Protein AF-A0A183B1B7-F1 (afdb_monomer)

Nearest PDB structures (foldseek):
  8fm9-assembly1_A  TM=6.726E-01  e=4.687E+00  Flock House virus
  2m7o-assembly1_A  TM=4.756E-01  e=2.036E+00  Streptococcus pneumoniae TIGR4
  5muk-assembly1_A  TM=7.016E-01  e=5.604E+00  Bacteroides thetaiotaomicron VPI-5482
  7pkn-assembly1_O  TM=2.900E-01  e=4.975E+00  Homo sapiens

Sequence (186 aa):
MVGLESGFLANSPSVWPAIEAAVDVANWKNWETLHIKLLNKLKYRARPERWEPVLGRFLFNHAADIDGLSEAAECLVSGICAKSSTNTSSTTPVHINRPYSPVYYGLGAEVRTRLLLALLESQFDRNQGFKEKVNLRSAMDLRFRPLGYDVWGRIYWLLKDSEINLLLYREDSGKQTFQVGFFWIL

pLDDT: mean 73.56, std 21.18, range [30.75, 96.81]

Radius of gyration: 21.98 Å; Cα contacts (8 Å, |Δi|>4): 172; chains: 1; bounding box: 52×69×55 Å

Mean predicted aligned error: 14.22 Å

Organism: NCBI:txid27848

Secondary structure (DSSP, 8-state):
-------SSTT-TTTHHHHHHHHHHHHHHHHHHHHHHHHHHTT----TTS-HHHHHHHHHHHSTTSTTHHHHHHHHHHT--------------------S-TTGGGS-HHHHHHHHHHHHHHHHHH-HHHHHHHHTS-HHHHSPPPSEE-TT--EEEEEE-TT--EEEEEEETTEEEEEEEEE---

Structure (mmCIF, N/CA/C/O backbone):
data_AF-A0A183B1B7-F1
#
_entry.id   AF-A0A183B1B7-F1
#
loop_
_atom_site.group_PDB
_atom_site.id
_atom_site.type_symbol
_atom_site.label_atom_id
_atom_site.label_alt_id
_atom_site.label_comp_id
_atom_site.label_asym_id
_atom_site.label_entity_id
_atom_site.label_seq_id
_atom_site.pdbx_PDB_ins_code
_atom_site.Cartn_x
_atom_site.Cartn_y
_atom_site.Cartn_z
_atom_site.occupancy
_atom_site.B_iso_or_equiv
_atom_site.auth_seq_id
_atom_site.auth_comp_id
_atom_site.auth_asym_id
_atom_site.auth_atom_id
_atom_site.pdbx_PDB_model_num
ATOM 1 N N . MET A 1 1 ? -14.008 54.704 -9.142 1.00 33.31 1 MET A N 1
ATOM 2 C CA . MET A 1 1 ? -12.849 54.521 -10.048 1.00 33.31 1 MET A CA 1
ATOM 3 C C . MET A 1 1 ? -11.900 53.564 -9.346 1.00 33.31 1 MET A C 1
ATOM 5 O O . MET A 1 1 ? -11.301 53.977 -8.370 1.00 33.31 1 MET A O 1
ATOM 9 N N . VAL A 1 2 ? -12.045 52.242 -9.509 1.00 36.31 2 VAL A N 1
ATOM 10 C CA . VAL A 1 2 ? -11.496 51.393 -10.603 1.00 36.31 2 VAL A CA 1
ATOM 11 C C . VAL A 1 2 ? -9.984 51.640 -10.767 1.00 36.31 2 VAL A C 1
ATOM 13 O O . VAL A 1 2 ? -9.615 52.773 -11.033 1.00 36.31 2 VAL A O 1
ATOM 16 N N . GLY A 1 3 ? -9.072 50.679 -10.620 1.00 30.75 3 GLY A N 1
ATOM 17 C CA . GLY A 1 3 ? -9.219 49.244 -10.400 1.00 30.75 3 GLY A CA 1
ATOM 18 C C . GLY A 1 3 ? -7.899 48.602 -9.949 1.00 30.75 3 GLY A C 1
ATOM 19 O O . GLY A 1 3 ? -6.821 49.153 -10.151 1.00 30.75 3 GLY A O 1
ATOM 20 N N . LEU A 1 4 ? -8.013 47.439 -9.310 1.00 32.59 4 LEU A N 1
ATOM 21 C CA . LEU A 1 4 ? -6.910 46.509 -9.087 1.00 32.59 4 LEU A CA 1
ATOM 22 C C . LEU A 1 4 ? -6.959 45.489 -10.224 1.00 32.59 4 LEU A C 1
ATOM 24 O O . LEU A 1 4 ? -7.799 44.589 -10.224 1.00 32.59 4 LEU A O 1
ATOM 28 N N . GLU A 1 5 ? -6.083 45.662 -11.209 1.00 38.56 5 GLU A N 1
ATOM 29 C CA . GLU A 1 5 ? -5.833 44.664 -12.244 1.00 38.56 5 GLU A CA 1
ATOM 30 C C . GLU A 1 5 ? -5.257 43.402 -11.595 1.00 38.56 5 GLU A C 1
ATOM 32 O O . GLU A 1 5 ? -4.076 43.307 -11.271 1.00 38.56 5 GLU A O 1
ATOM 37 N N . SER A 1 6 ? -6.124 42.423 -11.367 1.00 41.59 6 SER A N 1
ATOM 38 C CA . SER A 1 6 ? -5.752 41.067 -10.973 1.00 41.59 6 SER A CA 1
ATOM 39 C C . SER A 1 6 ? -6.503 40.101 -11.877 1.00 41.59 6 SER A C 1
ATOM 41 O O . SER A 1 6 ? -7.498 39.490 -11.508 1.00 41.59 6 SER A O 1
ATOM 43 N N . GLY A 1 7 ? -6.045 40.016 -13.122 1.00 47.41 7 GLY A N 1
ATOM 44 C CA . GLY A 1 7 ? -6.593 39.070 -14.080 1.00 47.41 7 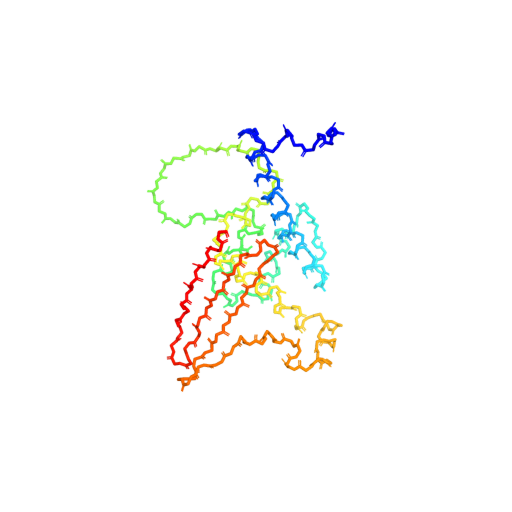GLY A CA 1
ATOM 45 C C . GLY A 1 7 ? -6.037 39.283 -15.471 1.00 47.41 7 GLY A C 1
ATOM 46 O O . GLY A 1 7 ? -6.658 39.984 -16.253 1.00 47.41 7 GLY A O 1
ATOM 47 N N . PHE A 1 8 ? -4.893 38.670 -15.796 1.00 37.78 8 PHE A N 1
ATOM 48 C CA . PHE A 1 8 ? -4.542 38.476 -17.210 1.00 37.78 8 PHE A CA 1
ATOM 49 C C . PHE A 1 8 ? -3.570 37.328 -17.539 1.00 37.78 8 PHE A C 1
ATOM 51 O O . PHE A 1 8 ? -3.051 37.286 -18.647 1.00 37.78 8 PHE A O 1
ATOM 58 N N . LEU A 1 9 ? -3.318 36.358 -16.648 1.00 42.28 9 LEU A N 1
ATOM 59 C CA . LEU A 1 9 ? -2.447 35.213 -16.997 1.00 42.28 9 LEU A CA 1
ATOM 60 C C . LEU A 1 9 ? -3.134 33.837 -16.982 1.00 42.28 9 LEU A C 1
ATOM 62 O O . LEU A 1 9 ? -2.521 32.859 -17.392 1.00 42.28 9 LEU A O 1
ATOM 66 N N . ALA A 1 10 ? -4.411 33.746 -16.596 1.00 44.19 10 ALA A N 1
ATOM 67 C CA . ALA A 1 10 ? -5.125 32.464 -16.519 1.00 44.19 10 ALA A CA 1
ATOM 68 C C . ALA A 1 10 ? -5.727 31.973 -17.855 1.00 44.19 10 ALA A C 1
ATOM 70 O O . ALA A 1 10 ? -6.151 30.828 -17.932 1.00 44.19 10 ALA A O 1
ATOM 71 N N . ASN A 1 11 ? -5.744 32.797 -18.913 1.00 42.34 11 ASN A N 1
ATOM 72 C CA . ASN A 1 11 ? -6.458 32.490 -20.166 1.00 42.34 11 ASN A CA 1
ATOM 73 C C . ASN A 1 11 ? -5.549 32.179 -21.369 1.00 42.34 11 ASN A C 1
ATOM 75 O O . ASN A 1 11 ? -6.014 32.211 -22.507 1.00 42.34 11 ASN A O 1
ATOM 79 N N . SER A 1 12 ? -4.260 31.887 -21.162 1.00 41.94 12 SER A N 1
ATOM 80 C CA . SER A 1 12 ? -3.396 31.447 -22.266 1.00 41.94 12 SER A CA 1
ATOM 81 C C . SER A 1 12 ? -3.476 29.920 -22.434 1.00 41.94 12 SER A C 1
ATOM 83 O O . SER A 1 12 ? -3.092 29.204 -21.504 1.00 41.94 12 SER A O 1
ATOM 85 N N . PRO A 1 13 ? -3.884 29.387 -23.607 1.00 50.53 13 PRO A N 1
ATOM 86 C CA . PRO A 1 13 ? -3.964 27.941 -23.871 1.00 50.53 13 PRO A CA 1
ATOM 87 C C . PRO A 1 13 ? -2.633 27.189 -23.701 1.00 50.53 13 PRO A C 1
ATOM 89 O O . PRO A 1 13 ? -2.617 25.968 -23.609 1.00 50.53 13 PRO A O 1
ATOM 92 N N . SER A 1 14 ? -1.508 27.910 -23.655 1.00 54.16 14 SER A N 1
ATOM 93 C CA . SER A 1 14 ? -0.166 27.367 -23.412 1.00 54.16 14 SER A CA 1
ATOM 94 C C . SER A 1 14 ? 0.170 27.145 -21.933 1.00 54.16 14 SER A C 1
ATOM 96 O O . SER A 1 14 ? 1.123 26.431 -21.632 1.00 54.16 14 SER A O 1
ATOM 98 N N . VAL A 1 15 ? -0.584 27.750 -21.010 1.00 48.75 15 VAL A N 1
ATOM 99 C CA . VAL A 1 15 ? -0.325 27.673 -19.562 1.00 48.75 15 VAL A CA 1
ATOM 100 C C . VAL A 1 15 ? -1.009 26.451 -18.952 1.00 48.75 15 VAL A C 1
ATOM 102 O O . VAL A 1 15 ? -0.442 25.823 -18.063 1.00 48.75 15 VAL A O 1
ATOM 105 N N . TRP A 1 16 ? -2.178 26.060 -19.468 1.00 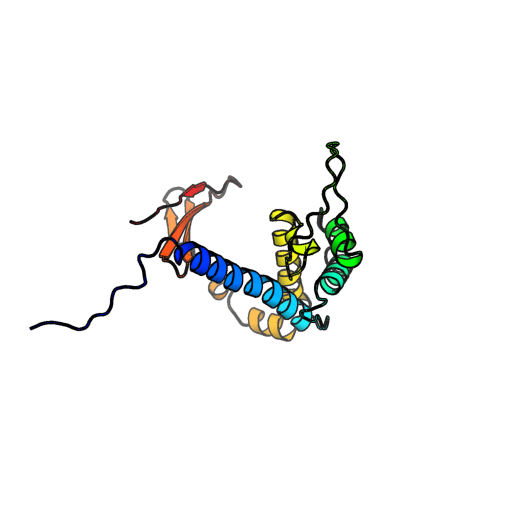47.66 16 TRP A N 1
ATOM 106 C CA . TRP A 1 16 ? -2.934 24.910 -18.961 1.00 47.66 16 TRP A CA 1
ATOM 107 C C . TRP A 1 16 ? -2.158 23.586 -19.033 1.00 47.66 16 TRP A C 1
ATOM 109 O O . TRP A 1 16 ? -2.035 22.942 -17.996 1.00 47.66 16 TRP A O 1
ATOM 119 N N . PRO A 1 17 ? -1.502 23.229 -20.158 1.00 59.56 17 PRO A N 1
ATOM 120 C CA . PRO A 1 17 ? -0.674 22.023 -20.222 1.00 59.56 17 PRO A CA 1
ATOM 121 C C . PRO A 1 17 ? 0.525 22.062 -19.266 1.00 59.56 17 PRO A C 1
ATOM 123 O O . PRO A 1 17 ? 0.967 21.026 -18.785 1.00 59.56 17 PRO A O 1
ATOM 126 N N . ALA A 1 18 ? 1.066 23.251 -18.977 1.00 47.94 18 ALA A N 1
ATOM 127 C CA . ALA A 1 18 ? 2.178 23.418 -18.043 1.00 47.94 18 ALA A CA 1
ATOM 128 C C . ALA A 1 18 ? 1.727 23.308 -16.578 1.00 47.94 18 ALA A C 1
ATOM 130 O O . ALA A 1 18 ? 2.459 22.753 -15.762 1.00 47.94 18 ALA A O 1
ATOM 131 N N . ILE A 1 19 ? 0.528 23.800 -16.249 1.00 51.00 19 ILE A N 1
ATOM 132 C CA . ILE A 1 19 ? -0.099 23.621 -14.934 1.00 51.00 19 ILE A CA 1
ATOM 133 C C . ILE A 1 19 ? -0.490 22.158 -14.738 1.00 51.00 19 ILE A C 1
ATOM 135 O O . ILE A 1 19 ? -0.157 21.592 -13.706 1.00 51.00 19 ILE A O 1
ATOM 139 N N . GLU A 1 20 ? -1.117 21.525 -15.726 1.00 50.38 20 GLU A N 1
ATOM 140 C CA . GLU A 1 20 ? -1.497 20.109 -15.690 1.00 50.38 20 GLU A CA 1
ATOM 141 C C . GLU A 1 20 ? -0.254 19.216 -15.560 1.00 50.38 20 GLU A C 1
ATOM 143 O O . GLU A 1 20 ? -0.181 18.388 -14.657 1.00 50.38 20 GLU A O 1
ATOM 148 N N . ALA A 1 21 ? 0.807 19.497 -16.326 1.00 46.78 21 ALA A N 1
ATOM 149 C CA . ALA A 1 21 ? 2.101 18.840 -16.157 1.00 46.78 21 ALA A CA 1
ATOM 150 C C . ALA A 1 21 ? 2.738 19.120 -14.784 1.00 46.78 21 ALA A C 1
ATOM 152 O O . ALA A 1 21 ? 3.378 18.236 -14.222 1.00 46.78 21 ALA A O 1
ATOM 153 N N . ALA A 1 22 ? 2.592 20.321 -14.218 1.00 43.06 22 ALA A N 1
ATOM 154 C CA . ALA A 1 22 ? 3.115 20.647 -12.890 1.00 43.06 22 ALA A CA 1
ATOM 155 C C . ALA A 1 22 ? 2.325 19.963 -11.762 1.00 43.06 22 ALA A C 1
ATOM 157 O O . ALA A 1 22 ? 2.931 19.532 -10.780 1.00 43.06 22 ALA A O 1
ATOM 158 N N . VAL A 1 23 ? 1.006 19.828 -11.911 1.00 51.03 23 VAL A N 1
ATOM 159 C CA . VAL A 1 23 ? 0.115 19.091 -11.005 1.00 51.03 23 VAL A CA 1
ATOM 160 C C . VAL A 1 23 ? 0.420 17.601 -11.079 1.00 51.03 23 VAL A C 1
ATOM 162 O O . VAL A 1 23 ? 0.662 16.990 -10.039 1.00 51.03 23 VAL A O 1
ATOM 165 N N . ASP A 1 24 ? 0.548 17.039 -12.282 1.00 50.53 24 ASP A N 1
ATOM 166 C CA . ASP A 1 24 ? 1.022 15.670 -12.487 1.00 50.53 24 ASP A CA 1
ATOM 167 C C . ASP A 1 24 ? 2.401 15.474 -11.850 1.00 50.53 24 ASP A C 1
ATOM 169 O O . ASP A 1 24 ? 2.624 14.486 -11.144 1.00 50.53 24 ASP A O 1
ATOM 173 N N . VAL A 1 25 ? 3.308 16.449 -12.012 1.00 45.44 25 VAL A N 1
ATOM 174 C CA . VAL A 1 25 ? 4.652 16.435 -11.418 1.00 45.44 25 VAL A CA 1
ATOM 175 C C . VAL A 1 25 ? 4.660 16.496 -9.900 1.00 45.44 25 VAL A C 1
ATOM 177 O O . VAL A 1 25 ? 5.461 15.809 -9.257 1.00 45.44 25 VAL A O 1
ATOM 180 N N . ALA A 1 26 ? 3.762 17.274 -9.313 1.00 49.41 26 ALA A N 1
ATOM 181 C CA . ALA A 1 26 ? 3.572 17.315 -7.874 1.00 49.41 26 ALA A CA 1
ATOM 182 C C . ALA A 1 26 ? 2.975 15.996 -7.355 1.00 49.41 26 ALA A C 1
ATOM 184 O O . ALA A 1 26 ? 3.423 15.488 -6.326 1.00 49.41 26 ALA A O 1
ATOM 185 N N . ASN A 1 27 ? 2.027 15.400 -8.083 1.00 53.53 27 ASN A N 1
ATOM 186 C CA . ASN A 1 27 ? 1.335 14.187 -7.655 1.00 53.53 27 ASN A CA 1
ATOM 187 C C . ASN A 1 27 ? 2.198 12.922 -7.758 1.00 53.53 27 ASN A C 1
ATOM 189 O O . ASN A 1 27 ? 2.160 12.086 -6.854 1.00 53.53 27 ASN A O 1
ATOM 193 N N . TRP A 1 28 ? 3.025 12.761 -8.797 1.00 51.59 28 TRP A N 1
ATOM 194 C CA . TRP A 1 28 ? 3.887 11.573 -8.898 1.00 51.59 28 TRP A CA 1
ATOM 195 C C . TRP A 1 28 ? 5.070 11.620 -7.921 1.00 51.59 28 TRP A C 1
ATOM 197 O O . TRP A 1 28 ? 5.421 10.593 -7.333 1.00 51.59 28 TRP A O 1
ATOM 207 N N . LYS A 1 29 ? 5.604 12.817 -7.623 1.00 57.88 29 LYS A N 1
ATOM 208 C CA . LYS A 1 29 ? 6.585 13.002 -6.537 1.00 57.88 29 LYS A CA 1
ATOM 209 C C . LYS A 1 29 ? 6.033 12.557 -5.183 1.00 57.88 29 LYS A C 1
ATOM 211 O O . LYS A 1 29 ? 6.808 12.083 -4.347 1.00 57.88 29 LYS A O 1
ATOM 216 N N . ASN A 1 30 ? 4.719 12.654 -4.964 1.00 71.06 30 ASN A N 1
ATOM 217 C CA . ASN A 1 30 ? 4.089 12.199 -3.725 1.00 71.06 30 ASN A CA 1
ATOM 218 C C . ASN A 1 30 ? 4.162 10.678 -3.576 1.00 71.06 30 ASN A C 1
ATOM 220 O O . ASN A 1 30 ? 4.473 10.198 -2.485 1.00 71.06 30 ASN A O 1
ATOM 224 N N . TRP A 1 31 ? 3.945 9.921 -4.654 1.00 78.75 31 TRP A N 1
ATOM 225 C CA . TRP A 1 31 ? 3.943 8.460 -4.597 1.00 78.75 31 TRP A CA 1
ATOM 226 C C . TRP A 1 31 ? 5.336 7.883 -4.353 1.00 78.75 31 TRP A C 1
ATOM 228 O O . TRP A 1 31 ? 5.486 7.067 -3.448 1.00 78.75 31 TRP A O 1
ATOM 238 N N . GLU A 1 32 ? 6.373 8.323 -5.065 1.00 85.50 32 GLU A N 1
ATOM 239 C CA . GLU A 1 32 ? 7.747 7.841 -4.812 1.00 85.50 32 GLU A CA 1
ATOM 240 C C . GLU A 1 32 ? 8.197 8.189 -3.395 1.00 85.50 32 GLU A C 1
ATOM 242 O O . GLU A 1 32 ? 8.683 7.340 -2.644 1.00 85.50 32 GLU A O 1
ATOM 247 N N . THR A 1 33 ? 7.953 9.439 -2.991 1.00 87.81 33 THR A N 1
ATOM 248 C CA . THR A 1 33 ? 8.262 9.913 -1.642 1.00 87.81 33 THR A CA 1
ATOM 249 C C . THR A 1 33 ? 7.533 9.084 -0.590 1.00 87.81 33 THR A C 1
ATOM 251 O O . THR A 1 33 ? 8.115 8.773 0.452 1.00 87.81 33 THR A O 1
ATOM 254 N N . LEU A 1 34 ? 6.276 8.708 -0.840 1.00 89.50 34 LEU A N 1
ATOM 255 C CA . LEU A 1 34 ? 5.504 7.846 0.046 1.00 89.50 34 LEU A CA 1
ATOM 256 C C . LEU A 1 34 ? 6.139 6.456 0.162 1.00 89.50 34 LEU A C 1
ATOM 258 O O . LEU A 1 34 ? 6.396 6.022 1.284 1.00 89.50 34 LEU A O 1
ATOM 262 N N . HIS A 1 35 ? 6.463 5.796 -0.954 1.00 91.69 35 HIS A N 1
ATOM 263 C CA . HIS A 1 35 ? 7.117 4.479 -0.947 1.00 91.69 35 HIS A CA 1
ATOM 264 C C . HIS A 1 35 ? 8.437 4.519 -0.175 1.00 91.69 35 HIS A C 1
ATOM 266 O O . HIS A 1 35 ? 8.659 3.711 0.728 1.00 91.69 35 HIS A O 1
ATOM 272 N N . ILE A 1 36 ? 9.282 5.514 -0.455 1.00 93.06 36 ILE A N 1
ATOM 273 C CA . ILE A 1 36 ? 10.560 5.716 0.237 1.00 93.06 36 ILE A CA 1
ATOM 274 C C . ILE A 1 36 ? 10.342 5.926 1.738 1.00 93.06 36 ILE A C 1
ATOM 276 O O . ILE A 1 36 ? 11.031 5.313 2.557 1.00 93.06 36 ILE A O 1
ATOM 280 N N . LYS A 1 37 ? 9.380 6.772 2.128 1.00 92.94 37 LYS A N 1
ATOM 281 C CA . LYS A 1 37 ? 9.057 7.025 3.539 1.00 92.94 37 LYS A CA 1
ATOM 282 C C . LYS A 1 37 ? 8.584 5.754 4.238 1.00 92.94 37 LYS A C 1
ATOM 284 O O . LYS A 1 37 ? 9.078 5.470 5.328 1.00 92.94 37 LYS A O 1
ATOM 289 N N . LEU A 1 38 ? 7.682 4.986 3.629 1.00 94.38 38 LEU A N 1
ATOM 290 C CA . LEU A 1 38 ? 7.163 3.735 4.190 1.00 94.38 38 LEU A CA 1
ATOM 291 C C . LEU A 1 38 ? 8.271 2.685 4.344 1.00 94.38 38 LEU A C 1
ATOM 293 O O . LEU A 1 38 ? 8.425 2.112 5.423 1.00 94.38 38 LEU A O 1
ATOM 297 N N . LEU A 1 39 ? 9.114 2.505 3.326 1.00 95.31 39 LEU A N 1
ATOM 298 C CA . LEU A 1 39 ? 10.286 1.624 3.389 1.00 95.31 39 LEU A CA 1
ATOM 299 C C . LEU A 1 39 ? 11.260 2.053 4.496 1.00 95.31 39 LEU A C 1
ATOM 301 O O . LEU A 1 39 ? 11.759 1.228 5.263 1.00 95.31 39 LEU A O 1
ATOM 305 N N . ASN A 1 40 ? 11.510 3.354 4.635 1.00 94.69 40 ASN A N 1
ATOM 306 C CA . ASN A 1 40 ? 12.411 3.876 5.662 1.00 94.69 40 ASN A CA 1
ATOM 307 C C . ASN A 1 40 ? 11.839 3.751 7.076 1.00 94.69 40 ASN A C 1
ATOM 309 O O . ASN A 1 40 ? 12.602 3.496 8.011 1.00 94.69 40 ASN A O 1
ATOM 313 N N . LYS A 1 41 ? 10.515 3.841 7.247 1.00 92.31 41 LYS A N 1
ATOM 314 C CA . LYS A 1 41 ? 9.847 3.503 8.515 1.00 92.31 41 LYS A CA 1
ATOM 315 C C . LYS A 1 41 ? 9.998 2.023 8.875 1.00 92.31 41 LYS A C 1
ATOM 317 O O . LYS A 1 41 ? 10.093 1.707 10.057 1.00 92.31 41 LYS A O 1
ATOM 322 N N . LEU A 1 42 ? 10.145 1.154 7.875 1.00 92.25 42 LEU A N 1
ATOM 323 C CA . LEU A 1 42 ? 10.493 -0.263 8.029 1.00 92.25 42 LEU A CA 1
ATOM 324 C C . LEU A 1 42 ? 12.009 -0.529 8.080 1.00 92.25 42 LEU A C 1
ATOM 326 O O . LEU A 1 42 ? 12.427 -1.681 8.068 1.00 92.25 42 LEU A O 1
ATOM 330 N N . LYS A 1 43 ? 12.843 0.517 8.165 1.00 92.38 43 LYS A N 1
ATOM 331 C CA . LYS A 1 43 ? 14.316 0.446 8.258 1.00 92.38 43 LYS A CA 1
ATOM 332 C C . LYS A 1 43 ? 15.035 -0.078 7.000 1.00 92.38 43 LYS A C 1
ATOM 334 O O . LYS A 1 43 ? 16.210 -0.427 7.087 1.00 92.38 43 LYS A O 1
ATOM 339 N N . TYR A 1 44 ? 14.401 -0.038 5.824 1.00 93.12 44 TYR A N 1
ATOM 340 C CA . TYR A 1 44 ? 14.995 -0.492 4.554 1.00 93.12 44 TYR A CA 1
ATOM 341 C C . TYR A 1 44 ? 16.001 0.491 3.905 1.00 93.12 44 TYR A C 1
ATOM 343 O O . TYR A 1 44 ? 16.675 0.122 2.947 1.00 93.12 44 TYR A O 1
ATOM 351 N N . ARG A 1 45 ? 16.153 1.721 4.428 1.00 91.56 45 ARG A N 1
ATOM 352 C CA . ARG A 1 45 ? 17.122 2.748 3.962 1.00 91.56 45 ARG A CA 1
ATOM 353 C C . ARG A 1 45 ? 17.070 3.017 2.443 1.00 91.56 45 ARG A C 1
ATOM 355 O O . ARG A 1 45 ? 18.105 3.139 1.788 1.00 91.56 45 ARG A O 1
ATOM 362 N N . ALA A 1 46 ? 15.866 3.125 1.891 1.00 92.75 46 ALA A N 1
ATOM 363 C CA . ALA A 1 46 ? 15.627 3.501 0.504 1.00 92.75 46 ALA A CA 1
ATOM 364 C C . ALA A 1 46 ? 16.057 4.956 0.236 1.00 92.75 46 ALA A C 1
ATOM 366 O O . ALA A 1 46 ? 15.745 5.862 1.017 1.00 92.75 46 ALA A O 1
ATOM 367 N N . ARG A 1 47 ? 16.760 5.168 -0.885 1.00 89.25 47 ARG A N 1
ATOM 368 C CA . ARG A 1 47 ? 17.168 6.487 -1.398 1.00 89.25 47 ARG A CA 1
ATOM 369 C C . ARG A 1 47 ? 16.333 6.869 -2.626 1.00 89.25 47 ARG A C 1
ATOM 371 O O . ARG A 1 47 ? 15.979 5.954 -3.369 1.00 89.25 47 ARG A O 1
ATOM 378 N N . PRO A 1 48 ? 16.073 8.163 -2.883 1.00 86.25 48 PRO A N 1
ATOM 379 C CA . PRO A 1 48 ? 15.283 8.610 -4.035 1.00 86.25 48 PRO A CA 1
ATOM 380 C C . PRO A 1 48 ? 15.784 8.103 -5.387 1.00 86.25 48 PRO A C 1
ATOM 382 O O . PRO A 1 48 ? 14.990 7.823 -6.273 1.00 86.25 48 PRO A O 1
ATOM 385 N N . GLU A 1 49 ? 17.088 7.904 -5.534 1.00 85.50 49 GLU A N 1
ATOM 386 C CA . GLU A 1 49 ? 17.698 7.489 -6.798 1.00 85.50 49 GLU A CA 1
ATOM 387 C C . GLU A 1 49 ? 17.650 5.967 -7.004 1.00 85.50 49 GLU A C 1
ATOM 389 O O . GLU A 1 49 ? 17.939 5.475 -8.091 1.00 85.50 49 GLU A O 1
ATOM 394 N N . ARG A 1 50 ? 17.357 5.193 -5.947 1.00 87.81 50 ARG A N 1
ATOM 395 C CA . ARG A 1 50 ? 17.487 3.728 -5.965 1.00 87.81 50 ARG A CA 1
ATOM 396 C C . ARG A 1 50 ? 16.529 3.026 -5.004 1.00 87.81 50 ARG A C 1
ATOM 398 O O . ARG A 1 50 ? 16.926 2.125 -4.264 1.00 87.81 50 ARG A O 1
ATOM 405 N N . TRP A 1 51 ? 15.274 3.451 -4.978 1.00 91.88 51 TRP A N 1
ATOM 406 C CA . TRP A 1 51 ? 14.259 2.855 -4.109 1.00 91.88 51 TRP A CA 1
ATOM 407 C C . TRP A 1 51 ? 13.571 1.637 -4.738 1.00 91.88 51 TRP A C 1
ATOM 409 O O . TRP A 1 51 ? 13.194 0.740 -3.991 1.00 91.88 51 TRP A O 1
ATOM 419 N N . GLU A 1 52 ? 13.476 1.541 -6.072 1.00 92.50 52 GLU A N 1
ATOM 420 C CA . GLU A 1 52 ? 12.810 0.412 -6.755 1.00 92.50 52 GLU A CA 1
ATOM 421 C C . GLU A 1 52 ? 13.408 -0.956 -6.387 1.00 92.50 52 GLU A C 1
ATOM 423 O O . GLU A 1 52 ? 12.655 -1.829 -5.955 1.00 92.50 52 GLU A O 1
ATOM 428 N N . PRO A 1 53 ? 14.740 -1.174 -6.410 1.00 93.56 53 PRO A N 1
ATOM 429 C CA . PRO A 1 53 ? 15.280 -2.484 -6.045 1.00 93.56 53 PRO A CA 1
ATOM 430 C C . PRO A 1 53 ? 15.113 -2.787 -4.552 1.00 93.56 53 PRO A C 1
ATOM 432 O O . PRO A 1 53 ? 15.053 -3.945 -4.145 1.00 93.56 53 PRO A O 1
ATOM 435 N N . VAL A 1 54 ? 15.048 -1.747 -3.713 1.00 95.69 54 VAL A N 1
ATOM 436 C CA . VAL A 1 54 ? 14.789 -1.889 -2.272 1.00 95.69 54 VAL A CA 1
ATOM 437 C C . VAL A 1 54 ? 13.344 -2.320 -2.042 1.00 95.69 54 VAL A C 1
ATOM 439 O O . VAL A 1 54 ? 13.092 -3.199 -1.220 1.00 95.69 54 VAL A O 1
ATOM 442 N N . LEU A 1 55 ? 12.417 -1.752 -2.809 1.00 95.31 55 LEU A N 1
ATOM 443 C CA . LEU A 1 55 ? 11.021 -2.150 -2.825 1.00 95.31 55 LEU A CA 1
ATOM 444 C C . LEU A 1 55 ? 10.845 -3.591 -3.313 1.00 95.31 55 LEU A C 1
ATOM 446 O O . LEU A 1 55 ? 10.161 -4.366 -2.655 1.00 95.31 55 LEU A O 1
ATOM 450 N N . GLY A 1 56 ? 11.514 -3.988 -4.397 1.00 95.12 56 GLY A N 1
ATOM 451 C CA . GLY A 1 56 ? 11.472 -5.373 -4.871 1.00 95.12 56 GLY A CA 1
ATOM 452 C C . GLY A 1 56 ? 11.983 -6.371 -3.822 1.00 95.12 56 GLY A C 1
ATOM 453 O O . GLY A 1 56 ? 11.344 -7.385 -3.562 1.00 95.12 56 GLY A O 1
ATOM 454 N N . ARG A 1 57 ? 13.071 -6.052 -3.106 1.00 95.88 57 ARG A N 1
ATOM 455 C CA . ARG A 1 57 ? 13.541 -6.875 -1.970 1.00 95.88 57 ARG A CA 1
ATOM 456 C C . ARG A 1 57 ? 12.530 -6.946 -0.828 1.00 95.88 57 ARG A C 1
ATOM 458 O O . ARG A 1 57 ? 12.365 -8.006 -0.234 1.00 95.88 57 ARG A O 1
ATOM 465 N N . PHE A 1 58 ? 11.881 -5.828 -0.503 1.00 96.81 58 PHE A N 1
ATOM 466 C CA . PHE A 1 58 ? 10.805 -5.808 0.486 1.00 96.81 58 PHE A CA 1
ATOM 467 C C . PHE A 1 58 ? 9.682 -6.776 0.086 1.00 96.81 58 PHE A C 1
ATOM 469 O O . PHE A 1 58 ? 9.259 -7.578 0.916 1.00 96.81 58 PHE A O 1
ATOM 476 N N . LEU A 1 59 ? 9.257 -6.744 -1.180 1.00 96.06 59 LEU A N 1
ATOM 477 C CA . LEU A 1 59 ? 8.199 -7.614 -1.689 1.00 96.06 59 LEU A CA 1
ATOM 478 C C . LEU A 1 59 ? 8.569 -9.093 -1.594 1.00 96.06 59 LEU A C 1
ATOM 480 O O . LEU A 1 59 ? 7.786 -9.867 -1.055 1.00 96.06 59 LEU A O 1
ATOM 484 N N . PHE A 1 60 ? 9.782 -9.476 -2.001 1.00 95.12 60 PHE A N 1
ATOM 485 C CA . PHE A 1 60 ? 10.244 -10.861 -1.852 1.00 95.12 60 PHE A CA 1
ATOM 486 C C . PHE A 1 60 ? 10.197 -11.357 -0.405 1.00 95.12 60 PHE A C 1
ATOM 488 O O . PHE A 1 60 ? 9.869 -12.511 -0.151 1.00 95.12 60 PHE A O 1
ATOM 495 N N . ASN A 1 61 ? 10.512 -10.487 0.554 1.00 93.75 61 ASN A N 1
ATOM 496 C CA . ASN A 1 61 ? 10.570 -10.876 1.959 1.00 93.75 61 ASN A CA 1
ATOM 497 C C . ASN A 1 61 ? 9.195 -10.926 2.636 1.00 93.75 61 ASN A C 1
ATOM 499 O O . ASN A 1 61 ? 9.061 -11.559 3.687 1.00 93.75 61 ASN A O 1
ATOM 503 N N . HIS A 1 62 ? 8.212 -10.176 2.132 1.00 93.12 62 HIS A N 1
ATOM 504 C CA . HIS A 1 62 ? 7.010 -9.843 2.902 1.00 93.12 62 HIS A CA 1
ATOM 505 C C . HIS A 1 62 ? 5.689 -9.912 2.132 1.00 93.12 62 HIS A C 1
ATOM 507 O O . HIS A 1 62 ? 4.657 -9.710 2.761 1.00 93.12 62 HIS A O 1
ATOM 513 N N . ALA A 1 63 ? 5.716 -10.145 0.822 1.00 92.56 63 ALA A N 1
ATOM 514 C CA . ALA A 1 63 ? 4.533 -10.122 -0.038 1.00 92.56 63 ALA A CA 1
ATOM 515 C C . ALA A 1 63 ? 4.635 -11.106 -1.222 1.00 92.56 63 ALA A C 1
ATOM 517 O O . ALA A 1 63 ? 3.976 -10.916 -2.242 1.00 92.56 63 ALA A O 1
ATOM 518 N N . ALA A 1 64 ? 5.500 -12.121 -1.121 1.00 89.31 64 ALA A N 1
ATOM 519 C CA . ALA A 1 64 ? 5.704 -13.111 -2.182 1.00 89.31 64 ALA A CA 1
ATOM 520 C C . ALA A 1 64 ? 4.495 -14.045 -2.370 1.00 89.31 64 ALA A C 1
ATOM 522 O O . ALA A 1 64 ? 4.329 -14.640 -3.431 1.00 89.31 64 ALA A O 1
ATOM 523 N N . ASP A 1 65 ? 3.668 -14.165 -1.33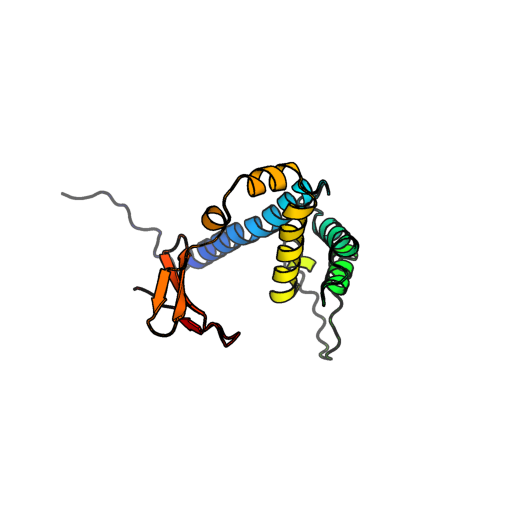5 1.00 90.88 65 ASP A N 1
ATOM 524 C CA . ASP A 1 65 ? 2.423 -14.927 -1.292 1.00 90.88 65 ASP A CA 1
ATOM 525 C C . ASP A 1 65 ? 1.255 -14.235 -2.009 1.00 90.88 65 ASP A C 1
ATOM 527 O O . ASP A 1 65 ? 0.245 -14.877 -2.282 1.00 90.88 65 ASP A O 1
ATOM 531 N N . ILE A 1 66 ? 1.380 -12.944 -2.326 1.00 90.38 66 ILE A N 1
ATOM 532 C CA . ILE A 1 66 ? 0.326 -12.189 -2.999 1.00 90.38 66 ILE A CA 1
ATOM 533 C C . ILE A 1 66 ? 0.505 -12.285 -4.520 1.00 90.38 66 ILE A C 1
ATOM 535 O O . ILE A 1 66 ? 1.570 -11.980 -5.065 1.00 90.38 66 ILE A O 1
ATOM 539 N N . ASP A 1 67 ? -0.571 -12.649 -5.217 1.00 89.12 67 ASP A N 1
ATOM 540 C CA . ASP A 1 67 ? -0.572 -12.857 -6.667 1.00 89.12 67 ASP A CA 1
ATOM 541 C C . ASP A 1 67 ? -0.045 -11.643 -7.457 1.00 89.12 67 ASP A C 1
ATOM 543 O O . ASP A 1 67 ? -0.490 -10.498 -7.287 1.00 89.12 67 ASP A O 1
ATOM 547 N N . GLY A 1 68 ? 0.897 -11.904 -8.368 1.00 86.12 68 GLY A N 1
ATOM 548 C CA . GLY A 1 68 ? 1.491 -10.911 -9.268 1.00 86.12 68 GLY A CA 1
ATOM 549 C C . GLY A 1 68 ? 2.568 -10.018 -8.639 1.00 86.12 68 GLY A C 1
ATOM 550 O O . GLY A 1 68 ? 3.183 -9.214 -9.347 1.00 86.12 68 GLY A O 1
ATOM 551 N N . LEU A 1 69 ? 2.801 -10.105 -7.322 1.00 92.44 69 LEU A N 1
ATOM 552 C CA . LEU A 1 69 ? 3.811 -9.287 -6.638 1.00 92.44 69 LEU A CA 1
ATOM 553 C C . LEU A 1 69 ? 5.214 -9.889 -6.703 1.00 92.44 69 LEU A C 1
ATOM 555 O O . LEU A 1 69 ? 6.180 -9.127 -6.677 1.00 92.44 69 LEU A O 1
ATOM 559 N N . SER A 1 70 ? 5.343 -11.208 -6.855 1.00 92.69 70 SER A N 1
ATOM 560 C CA . SER A 1 70 ? 6.640 -11.875 -7.033 1.00 92.69 70 SER A CA 1
ATOM 561 C C . SER A 1 70 ? 7.295 -11.498 -8.368 1.00 92.69 70 SER A C 1
ATOM 563 O O . SER A 1 70 ? 8.467 -11.121 -8.403 1.00 92.69 70 SER A O 1
ATOM 565 N N . GLU A 1 71 ? 6.528 -11.484 -9.456 1.00 91.56 71 GLU A N 1
ATOM 566 C CA . GLU A 1 71 ? 6.986 -11.059 -10.782 1.00 91.56 71 GLU A CA 1
ATOM 567 C C . GLU A 1 71 ? 7.321 -9.563 -10.791 1.00 91.56 71 GLU A C 1
ATOM 569 O O . GLU A 1 71 ? 8.348 -9.139 -11.327 1.00 91.56 71 GLU A O 1
ATOM 574 N N . ALA A 1 72 ? 6.485 -8.744 -10.146 1.00 92.12 72 ALA A N 1
ATOM 575 C CA . ALA A 1 72 ? 6.753 -7.318 -9.990 1.00 92.12 72 ALA A CA 1
ATOM 576 C C . ALA A 1 72 ? 8.030 -7.063 -9.173 1.00 92.12 72 ALA A C 1
ATOM 578 O O . ALA A 1 72 ? 8.816 -6.178 -9.519 1.00 92.12 72 ALA A O 1
ATOM 579 N N . ALA A 1 73 ? 8.268 -7.846 -8.116 1.00 94.44 73 ALA A N 1
ATOM 580 C CA . ALA A 1 73 ? 9.479 -7.776 -7.308 1.00 94.44 73 ALA A CA 1
ATOM 581 C C . ALA A 1 73 ? 10.728 -8.094 -8.135 1.00 94.44 73 ALA A C 1
ATOM 583 O O . ALA A 1 73 ? 11.715 -7.357 -8.060 1.00 94.44 73 ALA A O 1
ATOM 584 N N . GLU A 1 74 ? 10.673 -9.133 -8.970 1.00 92.88 74 GLU A N 1
ATOM 585 C CA . GLU A 1 74 ? 11.758 -9.487 -9.886 1.00 92.88 74 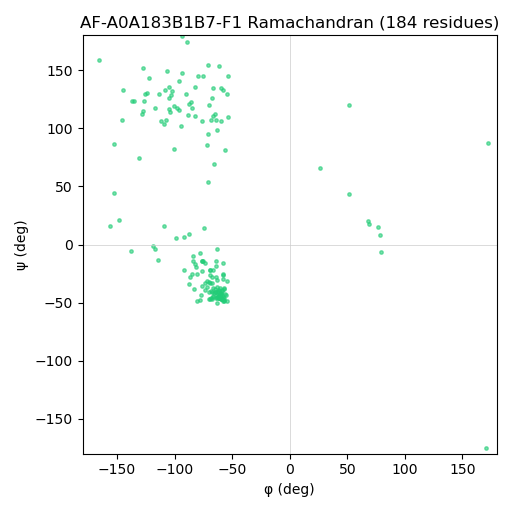GLU A CA 1
ATOM 586 C C . GLU A 1 74 ? 12.045 -8.359 -10.881 1.00 92.88 74 GLU A C 1
ATOM 588 O O . GLU A 1 74 ? 13.203 -7.970 -11.067 1.00 92.88 74 GLU A O 1
ATOM 593 N N . CYS A 1 75 ? 10.999 -7.760 -11.454 1.00 91.25 75 CYS A N 1
ATOM 594 C CA . CYS A 1 75 ? 11.138 -6.632 -12.373 1.00 91.25 75 CYS A CA 1
ATOM 595 C C . CYS A 1 75 ? 11.814 -5.431 -11.694 1.00 91.25 75 CYS A C 1
ATOM 597 O O . CYS A 1 75 ? 12.744 -4.834 -12.240 1.00 91.25 75 CYS A O 1
ATOM 599 N N . LEU A 1 76 ? 11.388 -5.095 -10.473 1.00 92.25 76 LEU A N 1
ATOM 600 C CA . LEU A 1 76 ? 11.926 -3.973 -9.698 1.00 92.25 76 LEU A CA 1
ATOM 601 C C . LEU A 1 76 ? 13.384 -4.189 -9.261 1.00 92.25 76 LEU A C 1
ATOM 603 O O . LEU A 1 76 ? 14.148 -3.227 -9.178 1.00 92.25 76 LEU A O 1
ATOM 607 N N . VAL A 1 77 ? 13.789 -5.431 -8.976 1.00 92.12 77 VAL A N 1
ATOM 608 C CA . VAL A 1 77 ? 15.180 -5.755 -8.614 1.00 92.12 77 VAL A CA 1
ATOM 609 C C . VAL A 1 77 ? 16.092 -5.791 -9.839 1.00 92.12 77 VAL A C 1
ATOM 611 O O . VAL A 1 77 ? 17.206 -5.267 -9.773 1.00 92.12 77 VAL A O 1
ATOM 614 N N . SER A 1 78 ? 15.639 -6.404 -10.933 1.00 86.31 78 SER A N 1
ATOM 615 C CA . SER A 1 78 ? 16.419 -6.560 -12.168 1.00 86.31 78 SER A CA 1
ATOM 616 C C . SER A 1 78 ? 16.509 -5.273 -12.991 1.00 86.31 78 SER A C 1
ATOM 618 O O . SER A 1 78 ? 17.441 -5.112 -13.777 1.00 86.31 78 SER A O 1
ATOM 620 N N . GLY A 1 79 ? 15.566 -4.345 -12.806 1.00 81.44 79 GLY A N 1
ATOM 621 C CA . GLY A 1 79 ? 15.461 -3.139 -13.622 1.00 8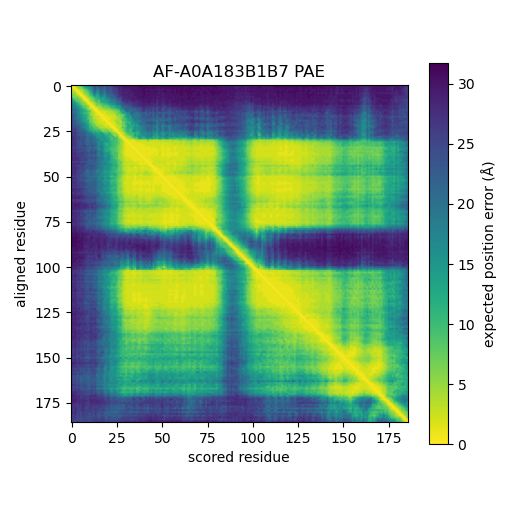1.44 79 GLY A CA 1
ATOM 622 C C . GLY A 1 79 ? 14.813 -3.385 -14.990 1.00 81.44 79 GLY A C 1
ATOM 623 O O . GLY A 1 79 ? 14.825 -2.488 -15.833 1.00 81.44 79 GLY A O 1
ATOM 624 N N . ILE A 1 80 ? 14.265 -4.582 -15.233 1.00 74.56 80 ILE A N 1
ATOM 625 C CA . ILE A 1 80 ? 13.674 -4.991 -16.511 1.00 74.56 80 ILE A CA 1
ATOM 626 C C . ILE A 1 80 ? 12.261 -5.506 -16.247 1.00 74.56 80 ILE A C 1
ATOM 628 O O . ILE A 1 80 ? 12.076 -6.451 -15.492 1.00 74.56 80 ILE A O 1
ATOM 632 N N . CYS A 1 81 ? 11.256 -4.922 -16.900 1.00 59.94 81 CYS A N 1
ATOM 633 C CA . CYS A 1 81 ? 9.906 -5.479 -16.883 1.00 59.94 81 CYS A CA 1
ATOM 634 C C . CYS A 1 81 ? 9.768 -6.488 -18.032 1.00 59.94 81 CYS A C 1
ATOM 636 O O . CYS A 1 81 ? 9.814 -6.097 -19.204 1.00 59.94 81 CYS A O 1
ATOM 638 N N . ALA A 1 82 ? 9.647 -7.782 -17.721 1.00 54.75 82 ALA A N 1
ATOM 639 C CA . ALA A 1 82 ? 9.393 -8.806 -18.729 1.00 54.75 82 ALA A CA 1
ATOM 640 C C . ALA A 1 82 ? 7.994 -8.578 -19.319 1.00 54.75 82 ALA A C 1
ATOM 642 O O . ALA A 1 82 ? 6.981 -8.759 -18.647 1.00 54.75 82 ALA A O 1
ATOM 643 N N . LYS A 1 83 ? 7.922 -8.152 -20.584 1.00 51.22 83 LYS A N 1
ATOM 644 C CA . LYS A 1 83 ? 6.650 -8.116 -21.310 1.00 51.22 83 LYS A CA 1
ATOM 645 C C . LYS A 1 83 ? 6.178 -9.559 -21.459 1.00 51.22 83 LYS A C 1
ATOM 647 O O . LYS A 1 83 ? 6.813 -10.331 -22.175 1.00 51.22 83 LYS A O 1
ATOM 652 N N . SER A 1 84 ? 5.091 -9.920 -20.786 1.00 44.22 84 SER A N 1
ATOM 653 C CA . SER A 1 84 ? 4.406 -11.175 -21.062 1.00 44.22 84 SER A CA 1
ATOM 654 C C . SER A 1 84 ? 3.992 -11.196 -22.537 1.00 44.22 84 SER A C 1
ATOM 656 O O . SER A 1 84 ? 3.519 -10.209 -23.106 1.00 44.22 84 SER A O 1
ATOM 658 N N . SER A 1 85 ? 4.281 -12.317 -23.182 1.00 43.16 85 SER A N 1
ATOM 659 C CA . SER A 1 85 ? 4.194 -12.537 -24.617 1.00 43.16 85 SER A CA 1
ATOM 660 C C . SER A 1 85 ? 2.818 -12.197 -25.199 1.00 43.16 85 SER A C 1
ATOM 662 O O . SER A 1 85 ? 1.870 -12.955 -25.037 1.00 43.16 85 SER A O 1
ATOM 664 N N . THR A 1 86 ? 2.729 -11.115 -25.973 1.00 34.19 86 THR A N 1
ATOM 665 C CA . THR A 1 86 ? 1.868 -11.054 -27.163 1.00 34.19 86 THR A CA 1
ATOM 666 C C . THR A 1 86 ? 2.649 -10.374 -28.284 1.00 34.19 86 THR A C 1
ATOM 668 O O . THR A 1 86 ? 3.224 -9.297 -28.128 1.00 34.19 86 THR A O 1
ATOM 671 N N . ASN A 1 87 ? 2.760 -11.084 -29.401 1.00 40.88 87 ASN A N 1
ATOM 672 C CA . ASN A 1 87 ? 3.588 -10.733 -30.542 1.00 40.88 87 ASN A CA 1
ATOM 673 C C . ASN A 1 87 ? 3.040 -9.492 -31.260 1.00 40.88 87 ASN A C 1
ATOM 675 O O . ASN A 1 87 ? 2.078 -9.627 -32.005 1.00 40.88 87 ASN A O 1
ATOM 679 N N . THR A 1 88 ? 3.702 -8.341 -31.129 1.00 33.72 88 THR A N 1
ATOM 680 C CA . THR A 1 88 ? 3.786 -7.347 -32.212 1.00 33.72 88 THR A CA 1
ATOM 681 C C . THR A 1 88 ? 5.146 -6.664 -32.144 1.00 33.72 88 THR A C 1
ATOM 683 O O . THR A 1 88 ? 5.449 -5.870 -31.254 1.00 33.72 88 THR A O 1
ATOM 686 N N . SER A 1 89 ? 5.993 -7.025 -33.099 1.00 43.81 89 SER A N 1
ATOM 687 C CA . SER A 1 89 ? 7.283 -6.418 -33.376 1.00 43.81 89 SER A CA 1
ATOM 688 C C . SER A 1 89 ? 7.121 -4.963 -33.818 1.00 43.81 89 SER A C 1
ATOM 690 O O . SER A 1 89 ? 6.758 -4.695 -34.960 1.00 43.81 89 SER A O 1
ATOM 692 N N . SER A 1 90 ? 7.477 -4.027 -32.947 1.00 32.69 90 SER A N 1
ATOM 693 C CA . SER A 1 90 ? 8.032 -2.739 -33.365 1.00 32.69 90 SER A CA 1
ATOM 694 C C . SER A 1 90 ? 8.921 -2.197 -32.252 1.00 32.69 90 SER A C 1
ATOM 696 O O . SER A 1 90 ? 8.504 -1.455 -31.362 1.00 32.69 90 SER A O 1
ATOM 698 N N . THR A 1 91 ? 10.174 -2.636 -32.305 1.00 39.44 91 THR A N 1
ATOM 699 C CA . THR A 1 91 ? 11.310 -2.000 -31.652 1.00 39.44 91 THR A CA 1
ATOM 700 C C . THR A 1 91 ? 11.450 -0.582 -32.190 1.00 39.44 91 THR A C 1
ATOM 702 O O . THR A 1 91 ? 11.940 -0.372 -33.294 1.00 39.44 91 THR A O 1
ATOM 705 N N . THR A 1 92 ? 11.076 0.394 -31.376 1.00 32.19 92 THR A N 1
ATOM 706 C CA . THR A 1 92 ? 11.741 1.697 -31.346 1.00 32.19 92 THR A CA 1
ATOM 707 C C . THR A 1 92 ? 12.117 1.946 -29.892 1.00 32.19 92 THR A C 1
ATOM 709 O O . THR A 1 92 ? 11.213 2.051 -29.056 1.00 32.19 92 THR A O 1
ATOM 712 N N . PRO A 1 93 ? 13.415 2.012 -29.546 1.00 38.47 93 PRO A N 1
ATOM 713 C CA . PRO A 1 93 ? 13.838 2.482 -28.242 1.00 38.47 93 PRO A CA 1
ATOM 714 C C . PRO A 1 93 ? 13.595 3.987 -28.244 1.00 38.47 93 PRO A C 1
ATOM 716 O O . PRO A 1 93 ? 14.459 4.779 -28.614 1.00 38.47 93 PRO A O 1
ATOM 719 N N . VAL A 1 94 ? 12.368 4.389 -27.914 1.00 35.66 94 VAL A N 1
ATOM 720 C CA . VAL A 1 94 ? 12.077 5.797 -27.686 1.00 35.66 94 VAL A CA 1
ATOM 721 C C . VAL A 1 94 ? 12.768 6.138 -26.376 1.00 35.66 94 VAL A C 1
ATOM 723 O O . VAL A 1 94 ? 12.251 5.892 -25.288 1.00 35.66 94 VAL A O 1
ATOM 726 N N . HIS A 1 95 ? 13.983 6.663 -26.500 1.00 41.44 95 HIS A N 1
ATOM 727 C CA . HIS A 1 95 ? 14.683 7.389 -25.455 1.00 41.44 95 HIS A CA 1
ATOM 728 C C . HIS A 1 95 ? 13.888 8.681 -25.196 1.00 41.44 95 HIS A C 1
ATOM 730 O O . HIS A 1 95 ? 14.290 9.781 -25.566 1.00 41.44 95 HIS A O 1
ATOM 736 N N . ILE A 1 96 ? 12.688 8.549 -24.622 1.00 43.22 96 ILE A N 1
ATOM 737 C CA . ILE A 1 96 ? 11.981 9.681 -24.037 1.00 43.22 96 ILE A CA 1
ATOM 738 C C . ILE A 1 96 ? 12.794 10.018 -22.799 1.00 43.22 96 ILE A C 1
ATOM 740 O O . ILE A 1 96 ? 12.968 9.169 -21.926 1.00 43.22 96 ILE A O 1
ATOM 744 N N . ASN A 1 97 ? 13.318 11.236 -22.738 1.00 39.56 97 ASN A N 1
ATOM 745 C CA . ASN A 1 97 ? 13.894 11.825 -21.537 1.00 39.56 97 ASN A CA 1
ATOM 746 C C . ASN A 1 97 ? 12.850 11.805 -20.403 1.00 39.56 97 ASN A C 1
ATOM 748 O O . ASN A 1 97 ? 12.161 12.794 -20.171 1.00 39.56 97 ASN A O 1
ATOM 752 N N . ARG A 1 98 ? 12.683 10.668 -19.721 1.00 45.00 98 ARG A N 1
ATOM 753 C CA . ARG A 1 98 ? 11.829 10.512 -18.544 1.00 45.00 98 ARG A CA 1
ATOM 754 C C . ARG A 1 98 ? 12.762 10.342 -17.344 1.00 45.00 98 ARG A C 1
ATOM 756 O O . ARG A 1 98 ? 13.344 9.270 -17.205 1.00 45.00 98 ARG A O 1
ATOM 763 N N . PRO A 1 99 ? 12.966 11.369 -16.500 1.00 44.12 99 PRO A N 1
ATOM 764 C CA . PRO A 1 99 ? 14.020 11.335 -15.483 1.00 44.12 99 PRO A CA 1
ATOM 765 C C . PRO A 1 99 ? 13.729 10.440 -14.263 1.00 44.12 99 PRO A C 1
ATOM 767 O O . PRO A 1 99 ? 14.410 10.586 -13.253 1.00 44.12 99 PRO A O 1
ATOM 770 N N . TYR A 1 100 ? 12.725 9.551 -14.302 1.00 58.28 100 TYR A N 1
ATOM 771 C CA . TYR A 1 100 ? 12.184 8.918 -13.094 1.00 58.28 100 TYR A CA 1
ATOM 772 C C . TYR A 1 100 ? 11.750 7.457 -13.306 1.00 58.28 100 TYR A C 1
ATOM 774 O O . TYR A 1 100 ? 11.071 7.140 -14.282 1.00 58.28 100 TYR A O 1
ATOM 782 N N . SER A 1 101 ? 12.173 6.603 -12.362 1.00 65.25 101 SER A N 1
ATOM 783 C CA . SER A 1 101 ? 11.637 5.282 -11.973 1.00 65.25 101 SER A CA 1
ATOM 784 C C . SER A 1 101 ? 10.873 4.492 -13.062 1.00 65.25 101 SER A C 1
ATOM 786 O O . SER A 1 101 ? 9.658 4.301 -12.960 1.00 65.25 101 SER A O 1
ATOM 788 N N . PRO A 1 102 ? 11.532 4.048 -14.149 1.00 76.62 102 PRO A N 1
ATOM 789 C CA . PRO A 1 102 ? 10.839 3.533 -15.331 1.00 76.62 102 PRO A CA 1
ATOM 790 C C . PRO A 1 102 ? 10.101 2.211 -15.086 1.00 76.62 102 PRO A C 1
ATOM 792 O O . PRO A 1 102 ? 9.103 1.943 -15.757 1.00 76.62 102 PRO A O 1
ATOM 795 N N . VAL A 1 103 ? 10.561 1.385 -14.142 1.00 87.75 103 VAL A N 1
ATOM 796 C CA . VAL A 1 103 ? 10.001 0.045 -13.930 1.00 87.75 103 VAL A CA 1
ATOM 797 C C . VAL A 1 103 ? 8.718 0.120 -13.122 1.00 87.75 103 VAL A C 1
ATOM 799 O O . VAL A 1 103 ? 7.708 -0.442 -13.542 1.00 87.75 103 VAL A O 1
ATOM 802 N N . TYR A 1 104 ? 8.720 0.854 -12.009 1.00 89.25 104 TYR A N 1
ATOM 803 C CA . TYR A 1 104 ? 7.566 0.963 -11.122 1.00 89.25 104 TYR A CA 1
ATOM 804 C C . TYR A 1 104 ? 6.334 1.516 -11.847 1.00 89.25 104 TYR A C 1
ATOM 806 O O . TYR A 1 104 ? 5.258 0.930 -11.757 1.00 89.25 104 TYR A O 1
ATOM 814 N N . TYR A 1 105 ? 6.475 2.594 -12.626 1.00 86.00 105 TYR A N 1
ATOM 815 C CA . TYR A 1 105 ? 5.351 3.139 -13.405 1.00 86.00 105 TYR A CA 1
ATOM 816 C C . TYR A 1 105 ? 4.995 2.313 -14.644 1.00 86.00 105 TYR A C 1
ATOM 818 O O . TYR A 1 105 ? 3.923 2.518 -15.211 1.00 86.00 105 TYR A O 1
ATOM 826 N N . GLY A 1 106 ? 5.865 1.389 -15.055 1.00 85.38 106 GLY A N 1
ATOM 827 C CA . GLY A 1 106 ? 5.554 0.377 -16.060 1.00 85.38 106 GLY A CA 1
ATOM 828 C C . GLY A 1 106 ? 4.639 -0.735 -15.536 1.00 85.38 106 GLY A C 1
ATOM 829 O O . GLY A 1 106 ? 4.055 -1.460 -16.338 1.00 85.38 106 GLY A O 1
ATOM 830 N N . LEU A 1 107 ? 4.483 -0.868 -14.214 1.00 88.75 107 LEU A N 1
ATOM 831 C CA . LEU A 1 107 ? 3.576 -1.838 -13.604 1.00 88.75 107 LEU A CA 1
ATOM 832 C C . LEU A 1 107 ? 2.113 -1.388 -13.732 1.00 88.75 107 LEU A C 1
ATOM 834 O O . LEU A 1 107 ? 1.774 -0.203 -13.598 1.00 88.75 107 LEU A O 1
ATOM 838 N N . GLY A 1 108 ? 1.219 -2.364 -13.911 1.00 86.31 108 GLY A N 1
ATOM 839 C CA . GLY A 1 108 ? -0.225 -2.137 -13.904 1.00 86.31 108 GLY A CA 1
ATOM 840 C C . GLY A 1 108 ? -0.682 -1.414 -12.633 1.00 86.31 108 GLY A C 1
ATOM 841 O O . GLY A 1 108 ? -0.129 -1.620 -11.552 1.00 86.31 108 GLY A O 1
ATOM 842 N N . ALA A 1 109 ? -1.694 -0.548 -12.751 1.00 85.00 109 ALA A N 1
ATOM 843 C CA . ALA A 1 109 ? -2.215 0.211 -11.610 1.00 85.00 109 ALA A CA 1
ATOM 844 C C . ALA A 1 109 ? -2.673 -0.711 -10.466 1.00 85.00 109 ALA A C 1
ATOM 846 O O . ALA A 1 109 ? -2.399 -0.433 -9.306 1.00 85.00 109 ALA A O 1
ATOM 847 N N . GLU A 1 110 ? -3.283 -1.847 -10.801 1.00 86.50 110 GLU A N 1
ATOM 848 C CA . GLU A 1 110 ? -3.690 -2.881 -9.848 1.00 86.50 110 GLU A CA 1
ATOM 849 C C . GLU A 1 110 ? -2.503 -3.445 -9.044 1.00 86.50 110 GLU A C 1
ATOM 851 O O . GLU A 1 110 ? -2.558 -3.508 -7.818 1.00 86.50 110 GLU A O 1
ATOM 856 N N . VAL A 1 111 ? -1.396 -3.777 -9.719 1.00 91.38 111 VAL A N 1
ATOM 857 C CA . VAL A 1 111 ? -0.163 -4.274 -9.083 1.00 91.38 111 VAL A CA 1
ATOM 858 C C . VAL A 1 111 ? 0.437 -3.213 -8.162 1.00 91.38 111 VAL A C 1
ATOM 860 O O . VAL A 1 111 ? 0.808 -3.515 -7.029 1.00 91.38 111 VAL A O 1
ATOM 863 N N . ARG A 1 112 ? 0.480 -1.951 -8.608 1.00 91.94 112 ARG A N 1
ATOM 864 C CA . ARG A 1 112 ? 0.949 -0.827 -7.781 1.00 91.94 112 ARG A CA 1
ATOM 865 C C . ARG A 1 112 ? 0.083 -0.628 -6.535 1.00 91.94 112 ARG A C 1
ATOM 867 O O . ARG A 1 112 ? 0.620 -0.386 -5.458 1.00 91.94 112 ARG A O 1
ATOM 874 N N . THR A 1 113 ? -1.234 -0.784 -6.653 1.00 90.31 113 THR A N 1
ATOM 875 C CA . THR A 1 113 ? -2.152 -0.725 -5.508 1.00 90.31 113 THR A CA 1
ATOM 876 C C . THR A 1 113 ? -1.897 -1.858 -4.516 1.00 90.31 113 THR A C 1
ATOM 878 O O . THR A 1 113 ? -1.791 -1.593 -3.320 1.00 90.31 113 THR A O 1
ATOM 881 N N . ARG A 1 114 ? -1.737 -3.104 -4.987 1.00 93.69 114 ARG A N 1
ATOM 882 C CA . ARG A 1 114 ? -1.406 -4.251 -4.116 1.00 93.69 114 ARG A CA 1
ATOM 883 C C . ARG A 1 114 ? -0.074 -4.054 -3.392 1.00 93.69 114 ARG A C 1
ATOM 885 O O . ARG A 1 114 ? 0.027 -4.306 -2.198 1.00 93.69 114 ARG A O 1
ATOM 892 N N . LEU A 1 115 ? 0.932 -3.550 -4.101 1.00 94.94 115 LEU A N 1
ATOM 893 C CA . LEU A 1 115 ? 2.246 -3.239 -3.545 1.00 94.94 115 LEU A CA 1
ATOM 894 C C . LEU A 1 115 ? 2.153 -2.198 -2.424 1.00 94.94 115 LEU A C 1
ATOM 896 O O . LEU A 1 115 ? 2.738 -2.377 -1.352 1.00 94.94 115 LEU A O 1
ATOM 900 N N . LEU A 1 116 ? 1.409 -1.115 -2.662 1.00 93.81 116 LEU A N 1
ATOM 901 C CA . LEU A 1 116 ? 1.179 -0.084 -1.657 1.00 93.81 116 LEU A CA 1
ATOM 902 C C . LEU A 1 116 ? 0.449 -0.656 -0.437 1.00 93.81 116 LEU A C 1
ATOM 904 O O . LEU A 1 116 ? 0.835 -0.354 0.692 1.00 93.81 116 LEU A O 1
ATOM 908 N N . LEU A 1 117 ? -0.568 -1.492 -0.656 1.00 92.88 117 LEU A N 1
ATOM 909 C CA . LEU A 1 117 ? -1.293 -2.162 0.419 1.00 92.88 117 LEU A CA 1
ATOM 910 C C . LEU A 1 117 ? -0.344 -3.013 1.275 1.00 92.88 117 LEU A C 1
ATOM 912 O O . LEU A 1 117 ? -0.295 -2.814 2.485 1.00 92.88 117 LEU A O 1
ATOM 916 N N . ALA A 1 118 ? 0.505 -3.839 0.656 1.00 95.12 118 ALA A N 1
ATOM 917 C CA . ALA A 1 118 ? 1.488 -4.659 1.367 1.00 95.12 118 ALA A CA 1
ATOM 918 C C . ALA A 1 118 ? 2.476 -3.819 2.205 1.00 95.12 118 ALA A C 1
ATOM 920 O O . ALA A 1 118 ? 2.835 -4.184 3.333 1.00 95.12 118 ALA A O 1
ATOM 921 N N . LEU A 1 119 ? 2.911 -2.661 1.688 1.00 94.88 119 LEU A N 1
ATOM 922 C CA . LEU A 1 119 ? 3.746 -1.713 2.436 1.00 94.88 119 LEU A CA 1
ATOM 923 C C . LEU A 1 119 ? 3.027 -1.113 3.645 1.00 94.88 119 LEU A C 1
ATOM 925 O O . LEU A 1 119 ? 3.664 -0.921 4.687 1.00 94.88 119 LEU A O 1
ATOM 929 N N . LEU A 1 120 ? 1.745 -0.773 3.492 1.00 92.75 120 LEU A N 1
ATOM 930 C CA . LEU A 1 120 ? 0.911 -0.196 4.546 1.00 92.75 120 LEU A CA 1
ATOM 931 C C . LEU A 1 120 ? 0.609 -1.224 5.636 1.00 92.75 120 LEU A C 1
ATOM 933 O O . LEU A 1 120 ? 0.818 -0.928 6.811 1.00 92.75 120 LEU A O 1
ATOM 937 N N . GLU A 1 121 ? 0.203 -2.433 5.262 1.00 91.81 121 GLU A N 1
ATOM 938 C CA . GLU A 1 121 ? -0.028 -3.548 6.188 1.00 91.81 121 GLU A CA 1
ATOM 939 C C . GLU A 1 121 ? 1.241 -3.867 6.980 1.00 91.81 121 GLU A C 1
ATOM 941 O O . GLU A 1 121 ? 1.227 -3.897 8.212 1.00 91.81 121 GLU A O 1
ATOM 946 N N . SER A 1 122 ? 2.387 -3.924 6.296 1.00 93.75 122 SER A N 1
ATOM 947 C CA . SER A 1 122 ? 3.684 -4.110 6.949 1.00 93.75 122 SER A CA 1
ATOM 948 C C . SER A 1 122 ? 4.014 -3.032 7.986 1.00 93.75 122 SER A C 1
ATOM 950 O O . SER A 1 122 ? 4.784 -3.313 8.909 1.00 93.75 122 SER A O 1
ATOM 952 N N . GLN A 1 123 ? 3.455 -1.814 7.889 1.00 91.38 123 GLN A N 1
ATOM 953 C CA . GLN A 1 123 ? 3.622 -0.815 8.952 1.00 91.38 123 GLN A CA 1
ATOM 954 C C . GLN A 1 123 ? 2.979 -1.282 10.260 1.00 91.38 123 GLN A C 1
ATOM 956 O O . GLN A 1 123 ? 3.572 -1.093 11.318 1.00 91.38 123 GLN A O 1
ATOM 961 N N . PHE A 1 124 ? 1.799 -1.898 10.220 1.00 87.56 124 PHE A N 1
ATOM 962 C CA . PHE A 1 124 ? 1.112 -2.348 11.434 1.00 87.56 124 PHE A CA 1
ATOM 963 C C . PHE A 1 124 ? 1.831 -3.514 12.108 1.00 87.56 124 PHE A C 1
ATOM 965 O O . PHE A 1 124 ? 1.847 -3.594 13.337 1.00 87.56 124 PHE A O 1
ATOM 972 N N . ASP A 1 125 ? 2.474 -4.382 11.331 1.00 88.12 125 ASP A N 1
ATOM 973 C CA . ASP A 1 125 ? 3.163 -5.544 11.888 1.00 88.12 125 ASP A CA 1
ATOM 974 C C . ASP A 1 125 ? 4.565 -5.225 12.393 1.00 88.12 125 ASP A C 1
ATOM 976 O O . ASP A 1 125 ? 4.986 -5.748 13.425 1.00 88.12 125 ASP A O 1
ATOM 980 N N . ARG A 1 126 ? 5.300 -4.365 11.678 1.00 88.56 126 ARG A N 1
ATOM 981 C CA . ARG A 1 126 ? 6.756 -4.223 11.856 1.00 88.56 126 ARG A CA 1
ATOM 982 C C . ARG A 1 126 ? 7.190 -2.859 12.391 1.00 88.56 126 ARG A C 1
ATOM 984 O O . ARG A 1 126 ? 8.331 -2.713 12.834 1.00 88.56 126 ARG A O 1
ATOM 991 N N . ASN A 1 127 ? 6.314 -1.854 12.398 1.00 89.19 127 ASN A N 1
ATOM 992 C CA . ASN A 1 127 ? 6.590 -0.550 13.000 1.00 89.19 127 ASN A CA 1
ATOM 993 C C . ASN A 1 127 ? 5.937 -0.465 14.388 1.00 89.19 127 ASN A C 1
ATOM 995 O O . ASN A 1 127 ? 4.862 0.104 14.562 1.00 89.19 127 ASN A O 1
ATOM 999 N N . GLN A 1 128 ? 6.615 -1.028 15.390 1.00 87.50 128 GLN A N 1
ATOM 1000 C CA . GLN A 1 128 ? 6.078 -1.188 16.745 1.00 87.50 128 GLN A CA 1
ATOM 1001 C C . GLN A 1 128 ? 5.590 0.130 17.374 1.00 87.50 128 GLN A C 1
ATOM 1003 O O . GLN A 1 128 ? 4.488 0.188 17.908 1.00 87.50 128 GLN A O 1
ATOM 1008 N N . GLY A 1 129 ? 6.346 1.223 17.224 1.00 85.50 129 GLY A N 1
ATOM 1009 C CA . GLY A 1 129 ? 5.939 2.530 17.752 1.00 85.50 129 GLY A CA 1
ATOM 1010 C C . GLY A 1 129 ? 4.743 3.153 17.019 1.00 85.50 129 GLY A C 1
ATOM 1011 O O . GLY A 1 129 ? 4.066 4.019 17.571 1.00 85.50 129 GLY A O 1
ATOM 1012 N N . PHE A 1 130 ? 4.470 2.743 15.778 1.00 86.38 130 PHE A N 1
ATOM 1013 C CA . PHE A 1 130 ? 3.221 3.072 15.090 1.00 86.38 130 PHE A CA 1
ATOM 1014 C C . PHE A 1 130 ? 2.078 2.185 15.590 1.00 86.38 130 PHE A C 1
ATOM 1016 O O . PHE A 1 130 ? 1.036 2.717 15.967 1.00 86.38 130 PHE A O 1
ATOM 1023 N N . LYS A 1 131 ? 2.299 0.868 15.679 1.00 86.00 131 LYS A N 1
ATOM 1024 C CA . LYS A 1 131 ? 1.325 -0.112 16.176 1.00 86.00 131 LYS A CA 1
ATOM 1025 C C . LYS A 1 131 ? 0.804 0.247 17.566 1.00 86.00 131 LYS A C 1
ATOM 1027 O O . LYS A 1 131 ? -0.401 0.299 17.773 1.00 86.00 131 LYS A O 1
ATOM 1032 N N . GLU A 1 132 ? 1.698 0.569 18.496 1.00 89.88 132 GLU A N 1
ATOM 1033 C CA . GLU A 1 132 ? 1.337 0.983 19.856 1.00 89.88 132 GLU A CA 1
ATOM 1034 C C . GLU A 1 132 ? 0.446 2.231 19.851 1.00 89.88 132 GLU A C 1
ATOM 1036 O O . GLU A 1 132 ? -0.580 2.259 20.521 1.00 89.88 132 GLU A O 1
ATOM 1041 N N . LYS A 1 133 ? 0.772 3.237 19.030 1.00 88.75 133 LYS A N 1
ATOM 1042 C CA . LYS A 1 133 ? -0.038 4.461 18.906 1.00 88.75 133 LYS A CA 1
ATOM 1043 C C . LYS A 1 133 ? -1.408 4.214 18.284 1.00 88.75 133 LYS A C 1
ATOM 1045 O O . LYS A 1 133 ? -2.368 4.873 18.674 1.00 88.75 133 LYS A O 1
ATOM 1050 N N . VAL A 1 134 ? -1.496 3.316 17.305 1.00 86.62 134 VAL A N 1
ATOM 1051 C CA . VAL A 1 134 ? -2.770 2.915 16.692 1.00 86.62 134 VAL A CA 1
ATOM 1052 C C . VAL A 1 134 ? -3.624 2.163 17.706 1.00 86.62 134 VAL A C 1
ATOM 1054 O O . VAL A 1 134 ? -4.798 2.483 17.844 1.00 86.62 134 VAL A O 1
ATOM 1057 N N . ASN A 1 135 ? -3.037 1.222 18.446 1.00 87.25 135 ASN A N 1
ATOM 1058 C CA . ASN A 1 135 ? -3.750 0.397 19.424 1.00 87.25 135 ASN A CA 1
ATOM 1059 C C . ASN A 1 135 ? -4.325 1.202 20.601 1.00 87.25 135 ASN A C 1
ATOM 1061 O O . ASN A 1 135 ? -5.225 0.721 21.281 1.00 87.25 135 ASN A O 1
ATOM 1065 N N . LEU A 1 136 ? -3.830 2.421 20.840 1.00 91.38 136 LEU A N 1
ATOM 1066 C CA . LEU A 1 136 ? -4.404 3.356 21.813 1.00 91.38 136 LEU A CA 1
ATOM 1067 C C . LEU A 1 136 ? -5.684 4.048 21.317 1.00 91.38 136 LEU A C 1
ATOM 1069 O O . LEU A 1 136 ? -6.373 4.687 22.111 1.00 91.38 136 LEU A O 1
ATOM 1073 N N . ARG A 1 137 ? -5.994 3.977 20.019 1.00 88.88 137 ARG A N 1
ATOM 1074 C CA . ARG A 1 137 ? -7.196 4.582 19.434 1.00 88.88 137 ARG A CA 1
ATOM 1075 C C . ARG A 1 137 ? -8.329 3.571 19.381 1.00 88.88 137 ARG A C 1
ATOM 1077 O O . ARG A 1 137 ? -8.104 2.380 19.173 1.00 88.88 137 ARG A O 1
ATOM 1084 N N . SER A 1 138 ? -9.562 4.050 19.522 1.00 87.75 138 SER A N 1
ATOM 1085 C CA . SER A 1 138 ? -10.721 3.181 19.350 1.00 87.75 138 SER A CA 1
ATOM 1086 C C . SER A 1 138 ? -10.890 2.800 17.876 1.00 87.75 138 SER A C 1
ATOM 1088 O O . SER A 1 138 ? -10.517 3.549 16.969 1.00 87.75 138 SER A O 1
ATOM 1090 N N . ALA A 1 139 ? -11.520 1.653 17.616 1.00 79.69 139 ALA A N 1
ATOM 1091 C CA . ALA A 1 139 ? -11.870 1.254 16.252 1.00 79.69 139 ALA A CA 1
ATOM 1092 C C . ALA A 1 139 ? -12.760 2.295 15.544 1.00 79.69 139 ALA A C 1
ATOM 1094 O O . ALA A 1 139 ? -12.729 2.395 14.319 1.00 79.69 139 ALA A O 1
ATOM 1095 N N . MET A 1 140 ? -13.528 3.079 16.309 1.00 78.12 140 MET A N 1
ATOM 1096 C CA . MET A 1 140 ? -14.383 4.144 15.783 1.00 78.12 140 MET A CA 1
ATOM 1097 C C . MET A 1 140 ? -13.574 5.350 15.292 1.00 78.12 140 MET A C 1
ATOM 1099 O O . MET A 1 140 ? -13.976 5.975 14.318 1.00 78.12 140 MET A O 1
ATOM 1103 N N . ASP A 1 141 ? -12.425 5.640 15.908 1.00 80.06 141 ASP A N 1
ATOM 1104 C CA . ASP A 1 141 ? -11.557 6.764 15.519 1.00 80.06 141 ASP A CA 1
ATOM 1105 C C . ASP A 1 141 ? -10.658 6.439 14.319 1.00 80.06 141 ASP A C 1
ATOM 1107 O O . ASP A 1 141 ? -10.099 7.335 13.687 1.00 80.06 141 ASP A O 1
ATOM 1111 N N . LEU A 1 142 ? -10.466 5.149 14.032 1.00 77.62 142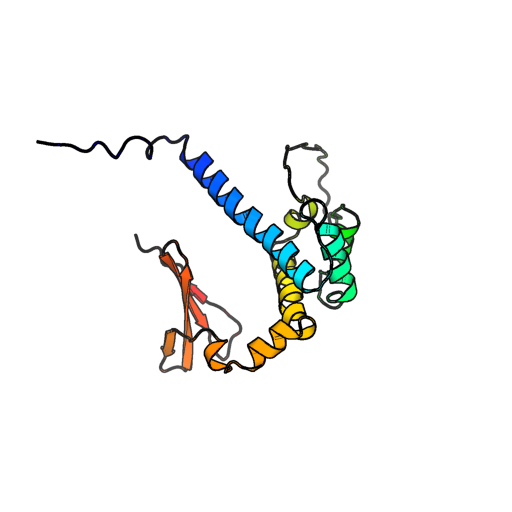 LEU A N 1
ATOM 1112 C CA . LEU A 1 142 ? -9.625 4.664 12.935 1.00 77.62 142 LEU A CA 1
ATOM 1113 C C . LEU A 1 142 ? -10.406 4.445 11.636 1.00 77.62 142 LEU A C 1
ATOM 1115 O O . LEU A 1 142 ? -9.806 4.408 10.563 1.00 77.62 142 LEU A O 1
ATOM 1119 N N . ARG A 1 143 ? -11.726 4.271 11.724 1.00 79.62 143 ARG A N 1
ATOM 1120 C CA . ARG A 1 143 ? -12.586 4.003 10.571 1.00 79.62 143 ARG A CA 1
ATOM 1121 C C . ARG A 1 143 ? -13.216 5.291 10.070 1.00 79.62 143 ARG A C 1
ATOM 1123 O O . ARG A 1 143 ? -13.688 6.115 10.850 1.00 79.62 143 ARG A O 1
ATOM 1130 N N . PHE A 1 144 ? -13.303 5.424 8.750 1.00 77.81 144 PHE A N 1
ATOM 1131 C CA . PHE A 1 144 ? -14.229 6.388 8.175 1.00 77.81 144 PHE A CA 1
ATOM 1132 C C . PHE A 1 144 ? -15.644 6.029 8.622 1.00 77.81 144 PHE A C 1
ATOM 1134 O O . PHE A 1 144 ? -16.028 4.857 8.620 1.00 77.81 144 PHE A O 1
ATOM 1141 N N . ARG A 1 145 ? -16.412 7.036 9.041 1.00 81.81 145 A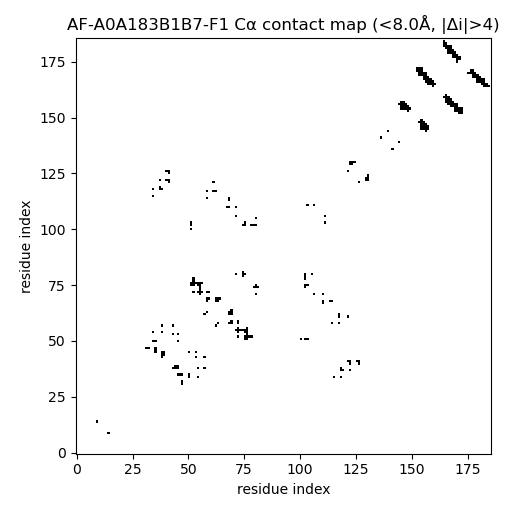RG A N 1
ATOM 1142 C CA . ARG A 1 145 ? -17.828 6.832 9.330 1.00 81.81 145 ARG A CA 1
ATOM 1143 C C . ARG A 1 145 ? -18.606 6.901 8.020 1.00 81.81 145 ARG A C 1
ATOM 1145 O O . ARG A 1 145 ? -18.336 7.806 7.227 1.00 81.81 145 ARG A O 1
ATOM 1152 N N . PRO A 1 146 ? -19.552 5.979 7.792 1.00 88.06 146 PRO A N 1
ATOM 1153 C CA . PRO A 1 146 ? -20.428 6.090 6.643 1.00 88.06 146 PRO A CA 1
ATOM 1154 C C . PRO A 1 146 ? -21.238 7.384 6.738 1.00 88.06 146 PRO A C 1
ATOM 1156 O O . PRO A 1 146 ? -21.499 7.894 7.831 1.00 88.06 146 PRO A O 1
ATOM 1159 N N . LEU A 1 147 ? -21.652 7.892 5.581 1.00 89.31 147 LEU A N 1
ATOM 1160 C CA . LEU A 1 147 ? -22.583 9.010 5.487 1.00 89.31 147 LEU A CA 1
ATOM 1161 C C . LEU A 1 147 ? -23.920 8.652 6.152 1.00 89.31 147 LEU A C 1
ATOM 1163 O O . LEU A 1 147 ? -24.527 9.492 6.810 1.00 89.31 147 LEU A O 1
ATOM 1167 N N . GLY A 1 148 ? -24.359 7.399 6.002 1.00 90.56 148 GLY A N 1
ATOM 1168 C CA . GLY A 1 148 ? -25.570 6.889 6.632 1.00 90.56 148 GLY A CA 1
ATOM 1169 C C . GLY A 1 148 ? -25.978 5.507 6.130 1.00 90.56 148 GLY A C 1
ATOM 1170 O O . GLY A 1 148 ? -25.278 4.885 5.327 1.00 90.56 148 GLY A O 1
ATOM 1171 N N . TYR A 1 149 ? -27.133 5.061 6.620 1.00 92.44 149 TYR A N 1
ATOM 1172 C CA . TYR A 1 149 ? -27.772 3.795 6.270 1.00 92.44 149 TYR A CA 1
ATOM 1173 C C . TYR A 1 149 ? -29.175 4.071 5.729 1.00 92.44 149 TYR A C 1
ATOM 1175 O O . TYR A 1 149 ? -29.852 4.972 6.231 1.00 92.44 149 TYR A O 1
ATOM 1183 N N . ASP A 1 150 ? -29.619 3.311 4.729 1.00 89.62 150 ASP A N 1
ATOM 1184 C CA . ASP A 1 150 ? -31.015 3.355 4.284 1.00 89.62 150 ASP A CA 1
ATOM 1185 C C . ASP A 1 150 ? -31.904 2.351 5.042 1.00 89.62 150 ASP A C 1
ATOM 1187 O O . ASP A 1 150 ? -31.441 1.527 5.833 1.00 89.62 150 ASP A O 1
ATOM 1191 N N . VAL A 1 151 ? -33.213 2.413 4.779 1.00 91.69 151 VAL A N 1
ATOM 1192 C CA . VAL A 1 151 ? -3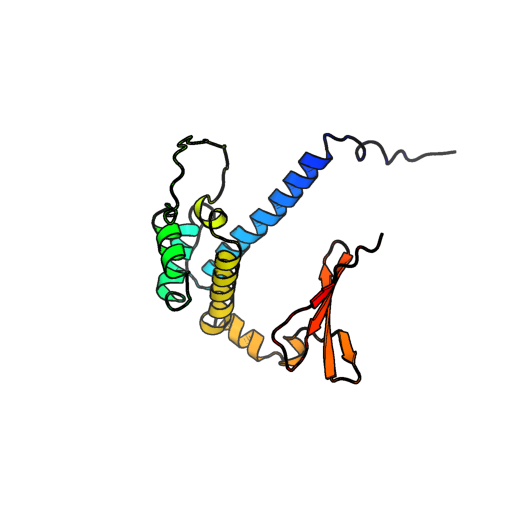4.216 1.495 5.351 1.00 91.69 151 VAL A CA 1
ATOM 1193 C C . VAL A 1 151 ? -34.023 0.035 4.925 1.00 91.69 151 VAL A C 1
ATOM 1195 O O . VAL A 1 151 ? -34.609 -0.860 5.529 1.00 91.69 151 VAL A O 1
ATOM 1198 N N . TRP A 1 152 ? -33.211 -0.214 3.896 1.00 88.62 152 TRP A N 1
ATOM 1199 C CA . TRP A 1 152 ? -32.864 -1.544 3.401 1.00 88.62 152 TRP A CA 1
ATOM 1200 C C . TRP A 1 152 ? -31.503 -2.027 3.929 1.00 88.62 152 TRP A C 1
ATOM 1202 O O . TRP A 1 152 ? -31.046 -3.096 3.533 1.00 88.62 152 TRP A O 1
ATOM 1212 N N . GLY A 1 153 ? -30.863 -1.269 4.826 1.00 86.81 153 GLY A N 1
ATOM 1213 C CA . GLY A 1 153 ? -29.585 -1.621 5.442 1.00 86.81 153 GLY A CA 1
ATOM 1214 C C . GLY A 1 153 ? -28.362 -1.413 4.544 1.00 86.81 153 GLY A C 1
ATOM 1215 O O . GLY A 1 153 ? -27.292 -1.937 4.859 1.00 86.81 153 GLY A O 1
ATOM 1216 N N . ARG A 1 154 ? -28.484 -0.669 3.439 1.00 86.88 154 ARG A N 1
ATOM 1217 C CA . ARG A 1 154 ? -27.342 -0.327 2.578 1.00 86.88 154 ARG A CA 1
ATOM 1218 C C . ARG A 1 154 ? -26.546 0.818 3.176 1.00 86.88 154 ARG A C 1
ATOM 1220 O O . ARG A 1 154 ? -27.114 1.741 3.761 1.00 86.88 154 ARG A O 1
ATOM 1227 N N . ILE A 1 155 ? -25.233 0.766 2.985 1.00 89.69 155 ILE A N 1
ATOM 1228 C CA . ILE A 1 155 ? -24.290 1.719 3.569 1.00 89.69 155 ILE A CA 1
ATOM 1229 C C . ILE A 1 155 ? -23.869 2.719 2.499 1.00 89.69 155 ILE A C 1
ATOM 1231 O O . ILE A 1 155 ? -23.510 2.342 1.382 1.00 89.69 155 ILE A O 1
ATOM 1235 N N . TYR A 1 156 ? -23.913 4.001 2.843 1.00 88.69 156 TYR A N 1
ATOM 1236 C CA . TYR A 1 156 ? -23.514 5.085 1.955 1.00 88.69 156 TYR A CA 1
ATOM 1237 C C . TYR A 1 156 ? -22.205 5.689 2.429 1.00 88.69 156 TYR A C 1
ATOM 1239 O O . TYR A 1 156 ? -22.050 6.024 3.604 1.00 88.69 156 TYR A O 1
ATOM 1247 N N . TRP A 1 157 ? -21.283 5.879 1.497 1.00 88.44 157 TRP A N 1
ATOM 1248 C CA . TRP A 1 157 ? -19.953 6.403 1.752 1.00 88.44 157 TRP A CA 1
ATOM 1249 C C . TRP A 1 157 ? -19.718 7.638 0.895 1.00 88.44 157 TRP A C 1
ATOM 1251 O O . TRP A 1 157 ? -19.951 7.606 -0.311 1.00 88.44 157 TRP A O 1
ATOM 1261 N N . LEU A 1 158 ? -19.249 8.717 1.519 1.00 86.19 158 LEU A N 1
ATOM 1262 C CA . LEU A 1 158 ? -18.920 9.964 0.839 1.00 86.19 158 LEU A CA 1
ATOM 1263 C C . LEU A 1 158 ? -17.428 10.244 0.995 1.00 86.19 158 LEU A C 1
ATOM 1265 O O . LEU A 1 158 ? -16.953 10.452 2.112 1.00 86.19 158 LEU A O 1
ATOM 1269 N N . LEU A 1 159 ? -16.703 10.275 -0.119 1.00 82.38 159 LEU A N 1
ATOM 1270 C CA . LEU A 1 159 ? -15.344 10.799 -0.164 1.00 82.38 159 LEU A CA 1
ATOM 1271 C C . LEU A 1 159 ? -15.384 12.166 -0.833 1.00 82.38 159 LEU A C 1
ATOM 1273 O O . LEU A 1 159 ? -16.048 12.356 -1.849 1.00 82.38 159 LEU A O 1
ATOM 1277 N N . LYS A 1 160 ? -14.665 13.110 -0.240 1.00 79.56 160 LYS A N 1
ATOM 1278 C CA . LYS A 1 160 ? -14.456 14.446 -0.778 1.00 79.56 160 LYS A CA 1
ATOM 1279 C C . LYS A 1 160 ? -12.958 14.690 -0.841 1.00 79.56 160 LYS A C 1
ATOM 1281 O O . LYS A 1 160 ? -12.280 14.495 0.170 1.00 79.56 160 LYS A O 1
ATOM 1286 N N . ASP A 1 161 ? -12.461 15.127 -1.988 1.00 78.88 161 ASP A N 1
ATOM 1287 C CA . ASP A 1 161 ? -11.070 15.556 -2.113 1.00 78.88 161 ASP A CA 1
ATOM 1288 C C . ASP A 1 161 ? -10.897 17.077 -1.910 1.00 78.88 161 ASP A C 1
ATOM 1290 O O . ASP A 1 161 ? -11.846 17.819 -1.626 1.00 78.88 161 ASP A O 1
ATOM 1294 N N . SER A 1 162 ? -9.649 17.543 -1.997 1.00 72.56 162 SER A N 1
ATOM 1295 C CA . SER A 1 162 ? -9.288 18.958 -1.847 1.00 72.56 162 SER A CA 1
ATOM 1296 C C . SER A 1 162 ? -9.829 19.853 -2.960 1.00 72.56 162 SER A C 1
ATOM 1298 O O . SER A 1 162 ? -9.963 21.056 -2.749 1.00 72.56 162 SER A O 1
ATOM 1300 N N . GLU A 1 163 ? -10.147 19.274 -4.114 1.00 76.44 163 GLU A N 1
ATOM 1301 C CA . GLU A 1 163 ? -10.697 19.956 -5.287 1.00 76.44 163 GLU A CA 1
ATOM 1302 C C . GLU A 1 163 ? -12.232 19.937 -5.289 1.00 76.44 163 GLU A C 1
ATOM 1304 O O . GLU A 1 163 ? -12.860 20.428 -6.219 1.00 76.44 163 GLU A O 1
ATOM 1309 N N . ILE A 1 164 ? -12.847 19.44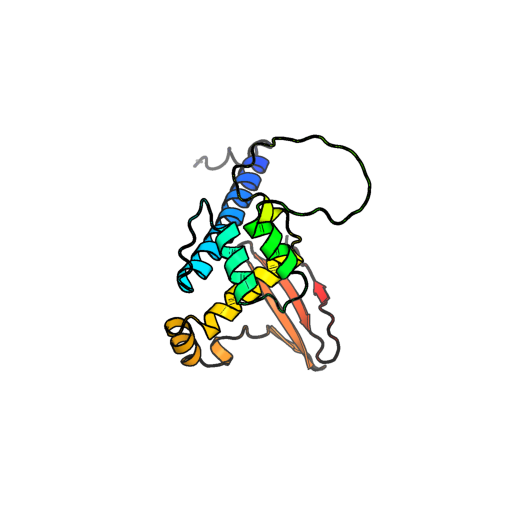4 -4.204 1.00 76.94 164 ILE A N 1
ATOM 1310 C CA . ILE A 1 164 ? -14.303 19.345 -4.028 1.00 76.94 164 ILE A CA 1
ATOM 1311 C C . ILE A 1 164 ? -14.927 18.295 -4.967 1.00 76.94 164 ILE A C 1
ATOM 1313 O O . ILE A 1 164 ? -16.148 18.216 -5.085 1.00 76.94 164 ILE A O 1
ATOM 1317 N N . ASN A 1 165 ? -14.136 17.385 -5.538 1.00 74.62 165 ASN A N 1
ATOM 1318 C CA . ASN A 1 165 ? -14.705 16.223 -6.208 1.00 74.62 165 ASN A CA 1
ATOM 1319 C C . ASN A 1 165 ? -15.364 15.320 -5.157 1.00 74.62 165 ASN A C 1
ATOM 1321 O O . ASN A 1 165 ? -14.752 14.948 -4.147 1.00 74.62 165 ASN A O 1
ATOM 1325 N N . LEU A 1 166 ? -16.638 14.995 -5.387 1.00 80.75 166 LEU A N 1
ATOM 1326 C CA . LEU A 1 166 ? -17.434 14.144 -4.511 1.00 80.75 166 LEU A CA 1
ATOM 1327 C C . LEU A 1 166 ? -17.598 12.760 -5.130 1.00 80.75 166 LEU A C 1
ATOM 1329 O O . LEU A 1 166 ? -18.102 12.607 -6.243 1.00 80.75 166 LEU A O 1
ATOM 1333 N N . LEU A 1 167 ? -17.226 11.745 -4.360 1.00 82.06 167 LEU A N 1
ATOM 1334 C CA . LEU A 1 167 ? -17.466 10.347 -4.670 1.00 82.06 167 LEU A CA 1
ATOM 1335 C C . LEU A 1 167 ? -18.479 9.799 -3.670 1.00 82.06 167 LEU A C 1
ATOM 1337 O O . LEU A 1 167 ? -18.150 9.568 -2.504 1.00 82.06 167 LEU A O 1
ATOM 1341 N N . LEU A 1 168 ? -19.707 9.586 -4.135 1.00 83.62 168 LEU A N 1
ATOM 1342 C CA . LEU A 1 168 ? -20.734 8.884 -3.377 1.00 83.62 168 LEU A CA 1
ATOM 1343 C C . LEU A 1 168 ? -20.812 7.451 -3.897 1.00 83.62 168 LEU A C 1
ATOM 1345 O O . LEU A 1 168 ? -21.116 7.226 -5.072 1.00 83.62 168 LEU A O 1
ATOM 1349 N N . TYR A 1 169 ? -20.558 6.482 -3.025 1.00 83.56 169 TYR A N 1
ATOM 1350 C CA . TYR A 1 169 ? -20.764 5.079 -3.361 1.00 83.56 169 TYR A CA 1
ATOM 1351 C C . TYR A 1 169 ? -21.637 4.379 -2.330 1.00 83.56 169 TYR A C 1
ATOM 1353 O O . TYR A 1 169 ? -21.708 4.760 -1.158 1.00 83.56 169 TYR A O 1
ATOM 1361 N N . ARG A 1 170 ? -22.336 3.355 -2.815 1.00 85.19 170 ARG A N 1
ATOM 1362 C CA . ARG A 1 170 ? -23.246 2.532 -2.026 1.00 85.19 170 ARG A CA 1
ATOM 1363 C C . ARG A 1 170 ? -22.696 1.120 -1.932 1.00 85.19 170 ARG A C 1
ATOM 1365 O O . ARG A 1 170 ? -22.390 0.508 -2.956 1.00 85.19 170 ARG A O 1
ATOM 1372 N N . GLU A 1 171 ? -22.624 0.615 -0.713 1.00 82.44 171 GLU A N 1
ATOM 1373 C CA . GLU A 1 171 ? -22.260 -0.758 -0.395 1.00 82.44 171 GLU A CA 1
ATOM 1374 C C . GLU A 1 171 ? -23.525 -1.545 -0.034 1.00 82.44 171 GLU A C 1
ATOM 1376 O O . GLU A 1 171 ? -24.348 -1.099 0.772 1.00 82.44 171 GLU A O 1
ATOM 1381 N N . ASP A 1 172 ? -23.702 -2.697 -0.679 1.00 78.12 172 ASP A N 1
ATOM 1382 C CA . ASP A 1 172 ? -24.825 -3.602 -0.445 1.00 78.12 172 ASP A CA 1
ATOM 1383 C C . ASP A 1 172 ? -24.305 -4.798 0.358 1.00 78.12 172 ASP A C 1
ATOM 1385 O O . ASP A 1 172 ? -23.447 -5.543 -0.115 1.00 78.12 172 ASP A O 1
ATOM 1389 N N . SER A 1 173 ? -24.805 -4.983 1.578 1.00 65.38 173 SER A N 1
ATOM 1390 C CA . SER A 1 173 ? -24.286 -5.950 2.557 1.00 65.38 173 SER A CA 1
ATOM 1391 C C . SER A 1 173 ? -24.394 -7.423 2.118 1.00 65.38 173 SER A C 1
ATOM 1393 O O . SER A 1 173 ? -23.880 -8.303 2.805 1.00 65.38 173 SER A O 1
ATOM 1395 N N . GLY A 1 174 ? -24.997 -7.702 0.953 1.00 58.75 174 GLY A N 1
ATOM 1396 C CA . GLY A 1 174 ? -25.057 -9.026 0.321 1.00 58.75 174 GLY A CA 1
ATOM 1397 C C . GLY A 1 174 ? -24.400 -9.153 -1.062 1.00 58.75 174 GLY A C 1
ATOM 1398 O O . GLY A 1 174 ? -24.423 -10.245 -1.630 1.00 58.75 174 GLY A O 1
ATOM 1399 N N . LYS A 1 175 ? -23.833 -8.086 -1.644 1.00 52.97 175 LYS A N 1
ATOM 1400 C CA . LYS A 1 175 ? -23.181 -8.132 -2.967 1.00 52.97 175 LYS A CA 1
ATOM 1401 C C . LYS A 1 175 ? -21.854 -7.380 -2.922 1.00 52.97 175 LYS A C 1
ATOM 1403 O O . LYS A 1 175 ? -21.840 -6.187 -2.644 1.00 52.97 175 LYS A O 1
ATOM 1408 N N . GLN A 1 176 ? -20.749 -8.043 -3.280 1.00 46.75 176 GLN A N 1
ATOM 1409 C CA . GLN A 1 176 ? -19.436 -7.406 -3.495 1.00 46.75 176 GLN A CA 1
ATOM 1410 C C . GLN A 1 176 ? -19.429 -6.551 -4.779 1.00 46.75 176 GLN A C 1
ATOM 1412 O O . GLN A 1 176 ? -18.634 -6.755 -5.692 1.00 46.75 176 GLN A O 1
ATOM 1417 N N . THR A 1 177 ? -20.375 -5.627 -4.903 1.00 45.12 177 THR A N 1
ATOM 1418 C CA . THR A 1 177 ? -20.526 -4.751 -6.063 1.00 45.12 177 THR A CA 1
ATOM 1419 C C . THR A 1 177 ? -20.599 -3.314 -5.577 1.00 45.12 177 THR A C 1
ATOM 1421 O O . THR A 1 177 ? -21.579 -2.926 -4.944 1.00 45.12 177 THR A O 1
ATOM 1424 N N . PHE A 1 178 ? -19.575 -2.524 -5.891 1.00 50.28 178 PHE A N 1
ATOM 1425 C CA . PHE A 1 178 ? -19.549 -1.091 -5.616 1.00 50.28 178 PHE A CA 1
ATOM 1426 C C . PHE A 1 178 ? -20.230 -0.354 -6.769 1.00 50.28 178 PHE A C 1
ATOM 1428 O O . PHE A 1 178 ? -19.827 -0.495 -7.923 1.00 50.28 178 PHE A O 1
ATOM 1435 N N . GLN A 1 179 ? -21.272 0.425 -6.477 1.00 49.41 179 GLN A N 1
ATOM 1436 C CA . GLN A 1 179 ? -21.836 1.356 -7.456 1.00 49.41 179 GLN A CA 1
ATOM 1437 C C . GLN A 1 179 ? -21.237 2.734 -7.216 1.00 49.41 179 GLN A C 1
ATOM 1439 O O . GLN A 1 179 ? -21.436 3.324 -6.155 1.00 49.41 179 GLN A O 1
ATOM 1444 N N . VAL A 1 180 ? -20.487 3.213 -8.205 1.00 51.41 180 VAL A N 1
ATOM 1445 C CA . VAL A 1 180 ? -19.807 4.505 -8.171 1.00 51.41 180 VAL A CA 1
ATOM 1446 C C . VAL A 1 180 ? -20.661 5.525 -8.916 1.00 51.41 180 VAL A C 1
ATOM 1448 O O . VAL A 1 180 ? -20.900 5.367 -10.113 1.00 51.41 180 VAL A O 1
ATOM 1451 N N . GLY A 1 181 ? -21.124 6.564 -8.220 1.00 48.28 181 GLY A N 1
ATOM 1452 C CA . GLY A 1 181 ? -21.724 7.739 -8.846 1.00 48.28 181 GLY A CA 1
ATOM 1453 C C . GLY A 1 181 ? -20.738 8.900 -8.816 1.00 48.28 181 GLY A C 1
ATOM 1454 O O . GLY A 1 181 ? -20.413 9.394 -7.738 1.00 48.28 181 GLY A O 1
ATOM 1455 N N . PHE A 1 182 ? -20.274 9.347 -9.983 1.00 44.00 182 PHE A N 1
ATOM 1456 C CA . PHE A 1 182 ? -19.572 10.624 -10.101 1.00 44.00 182 PHE A CA 1
ATOM 1457 C C . PHE A 1 182 ? -20.607 11.734 -10.266 1.00 44.00 182 PHE A C 1
ATOM 1459 O O . PHE A 1 182 ? -21.354 11.742 -11.245 1.00 44.00 182 PHE A O 1
ATOM 1466 N N . PHE A 1 183 ? -20.657 12.660 -9.311 1.00 46.88 183 PHE A N 1
ATOM 1467 C CA . PHE A 1 183 ? -21.409 13.904 -9.450 1.00 46.88 183 PHE A CA 1
ATOM 1468 C C . PHE A 1 183 ? -20.413 15.046 -9.633 1.00 46.88 183 PHE A C 1
ATOM 1470 O O . PHE A 1 183 ? -19.743 15.450 -8.686 1.00 46.88 183 PHE A O 1
ATOM 1477 N N . TRP A 1 184 ? -20.327 15.564 -10.858 1.00 37.09 184 TRP A N 1
ATOM 1478 C CA . TRP A 1 184 ? -19.695 16.853 -11.120 1.00 37.09 184 TRP A CA 1
ATOM 1479 C C . TRP A 1 184 ? -20.682 17.933 -10.681 1.00 37.09 184 TRP A C 1
ATOM 1481 O O . TRP A 1 184 ? -21.720 18.117 -11.318 1.00 37.09 184 TRP A O 1
ATOM 1491 N N . ILE A 1 185 ? -20.410 18.595 -9.558 1.00 43.97 185 ILE A N 1
ATOM 1492 C CA . ILE A 1 185 ? -21.126 19.824 -9.212 1.00 43.97 185 ILE A CA 1
ATOM 1493 C C . ILE A 1 185 ? -20.417 20.944 -9.981 1.00 43.97 185 ILE A C 1
ATOM 1495 O O . ILE A 1 185 ? -19.246 21.209 -9.719 1.00 43.97 185 ILE A O 1
ATOM 1499 N N . LEU A 1 186 ? -21.118 21.488 -10.982 1.00 38.81 186 LEU A N 1
ATOM 1500 C CA . LEU A 1 186 ? -20.744 22.665 -11.778 1.00 38.81 186 LEU A CA 1
ATOM 1501 C C . LEU A 1 186 ? -20.468 23.895 -10.905 1.00 38.81 186 LEU A C 1
ATOM 1503 O O . LEU A 1 186 ? -21.207 24.076 -9.908 1.00 38.81 186 LEU A O 1
#

Solvent-accessible surface area (backbone atoms only — not comparable to full-atom values): 11547 Å² total; per-residue (Å²): 133,85,82,83,92,81,83,87,77,89,81,48,85,76,49,55,63,53,51,51,51,48,50,52,53,55,54,54,55,48,53,57,51,46,54,34,52,53,37,39,66,67,68,63,70,42,44,96,93,57,31,53,40,48,50,13,52,49,30,62,76,74,35,52,87,43,89,72,37,44,63,49,16,50,19,30,54,71,69,48,73,80,75,77,90,71,96,74,94,73,93,68,89,75,82,66,93,64,98,63,72,68,48,71,75,67,47,54,69,69,57,54,50,52,52,52,48,53,54,54,55,46,39,59,75,68,23,60,79,54,31,57,61,54,70,74,49,56,73,73,79,75,44,85,77,62,76,46,69,52,98,85,66,34,40,30,38,72,47,70,53,97,85,66,53,41,42,44,33,43,44,44,91,87,46,104,54,80,51,79,46,84,57,85,80,128

Foldseek 3Di:
DDDDPDDDDPPDPVVVVVVVVVVVVVVVVVLLVLLCVLCVLLVLNADQVQNQLSLLVVCVVFPCVPPPSPLLSVCSNVVHNDDDDDDDDDDDPPPPPDPHDVSLVVDDPVNNVVSVVRSVVCCCVRNVVVVVVVVVDDPVVVDDDFPDADPQGKTWHWDADPVRFIWIWIHDPPDPDIDTDGDDDD

InterPro domains:
  IPR028938 Remodeling and spacing factor 1-like [PTHR14296] (33-176)